Protein AF-A0A7D9EEZ2-F1 (afdb_monomer)

Nearest PDB structures (foldseek):
  6ozi-assembly1_B  TM=4.075E-01  e=1.274E-02  Ciona intestinalis
  4nsp-assembly1_A  TM=4.365E-01  e=2.158E-02  Homo sapiens
  6ozj-assembly1_A  TM=4.356E-01  e=5.578E-02  Mus musculus
  5guh-assembly1_A  TM=5.013E-01  e=2.085E-01  Bombyx mori
  8aew-assembly1_A  TM=5.165E-01  e=2.239E+00  Chloroflexus aurantiacus J-10-fl

Mean predicted aligned error: 8.04 Å

Secondary structure (DSSP, 8-state):
-----SPEEEEEEEEETTEEEEEEEETTS-EEEEESS-EEEEETTEEEEHHHHHHHHHHHHTT--HHHHHHHHHHTT-----HHHHHHHIIIIIHHHHHHHHHHHHHHHHHHTTT-EEEEEEEEEESSSGGG--EEEEEEEETTT--EEEEEEEEGGGGTT-GGGHHHHHHHHHHHHHTTTSEEEEEEE-S-HHHHHHHHHHHHH-HHHHTT-EEEE-HHHHHHHHHHHHHHHHTSTT-TTHHHHHHHHHHHHHHHHHHTTT-HHHHHHHHHTHHHHTTT--EETTEE--S-SPPTTTTTS-PPPTTSHHHHHHHHHHT-HHHHHTGGGSTT-----GGG-GGGG--

pLDDT: mean 89.81, std 11.69, range [27.78, 98.12]

Organism: Paramuricea clavata (NCBI:txid317549)

Structure (mmCIF, N/CA/C/O backbone):
data_AF-A0A7D9EEZ2-F1
#
_entry.id   AF-A0A7D9EEZ2-F1
#
loop_
_atom_site.group_PDB
_atom_site.id
_atom_site.type_symbol
_atom_site.label_atom_id
_atom_site.label_alt_id
_atom_site.label_comp_id
_atom_site.label_asym_id
_atom_site.label_entity_id
_atom_site.label_seq_id
_atom_site.pdbx_PDB_ins_code
_atom_site.Cartn_x
_atom_site.Cartn_y
_atom_site.Cartn_z
_atom_site.occupancy
_atom_site.B_iso_or_equiv
_atom_site.auth_seq_id
_atom_site.auth_comp_id
_atom_site.auth_asym_id
_atom_site.auth_atom_id
_atom_site.pdbx_PDB_model_num
ATOM 1 N N . MET A 1 1 ? 20.727 -15.760 -58.318 1.00 47.94 1 MET A N 1
ATOM 2 C CA . MET A 1 1 ? 21.811 -15.486 -57.350 1.00 47.94 1 MET A CA 1
ATOM 3 C C . MET A 1 1 ? 22.576 -16.792 -57.175 1.00 47.94 1 MET A C 1
ATOM 5 O O . MET A 1 1 ? 22.014 -17.727 -56.624 1.00 47.94 1 MET A O 1
ATOM 9 N N . HIS A 1 2 ? 23.768 -16.924 -57.764 1.00 63.25 2 HIS A N 1
ATOM 10 C CA . HIS A 1 2 ? 24.562 -18.151 -57.638 1.00 63.25 2 HIS A CA 1
ATOM 11 C C . HIS A 1 2 ? 25.152 -18.215 -56.224 1.00 63.25 2 HIS A C 1
ATOM 13 O O . HIS A 1 2 ? 25.959 -17.366 -55.853 1.00 63.25 2 HIS A O 1
ATOM 19 N N . LEU A 1 3 ? 24.710 -19.181 -55.418 1.00 72.81 3 LEU A N 1
ATOM 20 C CA . LEU A 1 3 ? 25.308 -19.460 -54.113 1.00 72.81 3 LEU A CA 1
ATOM 21 C C . LEU A 1 3 ? 26.663 -20.146 -54.336 1.00 72.81 3 LEU A C 1
ATOM 23 O O . LEU A 1 3 ? 26.756 -21.112 -55.090 1.00 72.81 3 LEU A O 1
ATOM 27 N N . CYS A 1 4 ? 27.717 -19.635 -53.700 1.00 80.00 4 CYS A N 1
ATOM 28 C CA . CYS A 1 4 ? 29.047 -20.239 -53.747 1.00 80.00 4 CYS A CA 1
ATOM 29 C C . CYS A 1 4 ? 29.015 -21.636 -53.102 1.00 80.00 4 CYS A C 1
ATOM 31 O O . CYS A 1 4 ? 28.661 -21.759 -51.933 1.00 80.00 4 CYS A O 1
ATOM 33 N N . THR A 1 5 ? 29.440 -22.669 -53.833 1.00 83.75 5 THR A N 1
ATOM 34 C CA . THR A 1 5 ? 29.514 -24.070 -53.362 1.00 83.75 5 THR A CA 1
ATOM 35 C C . THR A 1 5 ? 30.856 -24.433 -52.720 1.00 83.75 5 THR A C 1
ATOM 37 O O . THR A 1 5 ? 31.060 -25.566 -52.295 1.00 83.75 5 THR A O 1
ATOM 40 N N . GLY A 1 6 ? 31.792 -23.482 -52.654 1.00 83.06 6 GLY A N 1
ATOM 41 C CA . GLY A 1 6 ? 33.098 -23.692 -52.032 1.00 83.06 6 GLY A CA 1
ATOM 42 C C . GLY A 1 6 ? 33.001 -23.949 -50.533 1.00 83.06 6 GLY A C 1
ATOM 43 O O . GLY A 1 6 ? 32.258 -23.261 -49.835 1.00 83.06 6 GLY A O 1
ATOM 44 N N . GLN A 1 7 ? 33.798 -24.891 -50.032 1.00 86.19 7 GLN A N 1
ATOM 45 C CA . GLN A 1 7 ? 33.873 -25.196 -48.607 1.00 86.19 7 GLN A CA 1
ATOM 46 C C . GLN A 1 7 ? 34.358 -23.969 -47.821 1.00 86.19 7 GLN A C 1
ATOM 48 O O . GLN A 1 7 ? 35.409 -23.392 -48.121 1.00 86.19 7 GLN A O 1
ATOM 53 N N . SER A 1 8 ? 33.575 -23.567 -46.820 1.00 88.88 8 SER A N 1
ATOM 54 C CA . SER A 1 8 ? 33.896 -22.460 -45.918 1.00 88.88 8 SER A CA 1
ATOM 55 C C . SER A 1 8 ? 34.702 -22.942 -44.718 1.00 88.88 8 SER A C 1
ATOM 57 O O . SER A 1 8 ? 34.437 -24.009 -44.166 1.00 88.88 8 SER A O 1
ATOM 59 N N . ARG A 1 9 ? 35.657 -22.121 -44.280 1.00 91.75 9 ARG A N 1
ATOM 60 C CA . ARG A 1 9 ? 36.399 -22.292 -43.027 1.00 91.75 9 ARG A CA 1
ATOM 61 C C . ARG A 1 9 ? 36.258 -21.055 -42.145 1.00 91.75 9 ARG A C 1
ATOM 63 O O . ARG A 1 9 ? 36.120 -19.938 -42.646 1.00 91.75 9 ARG A O 1
ATOM 70 N N . VAL A 1 10 ? 36.319 -21.261 -40.832 1.00 94.38 10 VAL A N 1
ATOM 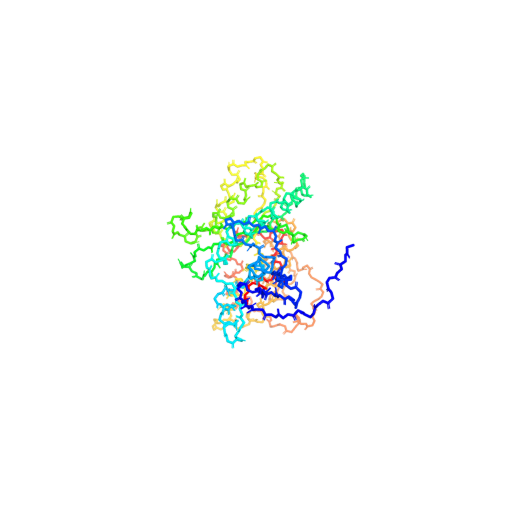71 C CA . VAL A 1 10 ? 36.383 -20.176 -39.846 1.00 94.38 10 VAL A CA 1
ATOM 72 C C . VAL A 1 10 ? 37.810 -19.638 -39.810 1.00 94.38 10 VAL A C 1
ATOM 74 O O . VAL A 1 10 ? 38.747 -20.400 -39.591 1.00 94.38 10 VAL A O 1
ATOM 77 N N . GLU A 1 11 ? 37.978 -18.338 -40.039 1.00 93.38 11 GLU A N 1
ATOM 78 C CA . GLU A 1 11 ? 39.279 -17.665 -39.921 1.00 93.38 11 GLU A CA 1
ATOM 79 C C . GLU A 1 11 ? 39.509 -17.150 -38.503 1.00 93.38 11 GLU A C 1
ATOM 81 O O . GLU A 1 11 ? 40.614 -17.232 -37.977 1.00 93.38 11 GLU A O 1
ATOM 86 N N . ASN A 1 12 ? 38.461 -16.609 -37.884 1.00 94.06 12 ASN A N 1
ATOM 87 C CA . ASN A 1 12 ? 38.504 -16.093 -36.525 1.00 94.06 12 ASN A CA 1
ATOM 88 C C . ASN A 1 12 ? 37.103 -16.138 -35.911 1.00 94.06 12 ASN A C 1
ATOM 90 O O . ASN A 1 12 ? 36.100 -16.054 -36.625 1.00 94.06 12 ASN A O 1
ATOM 94 N N . TRP A 1 13 ? 37.023 -16.211 -34.589 1.00 93.00 13 TRP A N 1
ATOM 95 C CA . TRP A 1 13 ? 35.772 -16.051 -33.867 1.00 93.00 13 TRP A CA 1
ATOM 96 C C . TRP A 1 13 ? 35.994 -15.282 -32.566 1.00 93.00 13 TRP A C 1
ATOM 98 O O . TRP A 1 13 ? 37.068 -15.316 -31.971 1.00 93.00 13 TRP A O 1
ATOM 108 N N . LYS A 1 14 ? 34.962 -14.572 -32.116 1.00 91.69 14 LYS A N 1
ATOM 109 C CA . LYS A 1 14 ? 34.938 -13.931 -30.799 1.00 91.69 14 LYS A CA 1
ATOM 110 C C . LYS A 1 14 ? 33.541 -13.980 -30.206 1.00 91.69 14 LYS A C 1
ATOM 112 O O . LYS A 1 14 ? 32.558 -13.916 -30.940 1.00 91.69 14 LYS A O 1
ATOM 117 N N . ALA A 1 15 ? 33.458 -14.047 -28.884 1.00 88.81 15 ALA A N 1
ATOM 118 C CA . ALA A 1 15 ? 32.204 -13.932 -28.154 1.00 88.81 15 ALA A CA 1
ATOM 119 C C . ALA A 1 15 ? 32.195 -12.622 -27.355 1.00 88.81 15 ALA A C 1
ATOM 121 O O . ALA A 1 15 ? 32.977 -12.466 -26.420 1.00 88.81 15 ALA A O 1
ATOM 122 N N . ASP A 1 16 ? 31.316 -11.688 -27.712 1.00 83.62 16 ASP A N 1
ATOM 123 C CA . ASP A 1 16 ? 31.221 -10.370 -27.078 1.00 83.62 16 ASP A CA 1
ATOM 124 C C . ASP A 1 16 ? 29.764 -10.034 -26.755 1.00 83.62 16 ASP A C 1
ATOM 126 O O . ASP A 1 16 ? 28.876 -10.182 -27.593 1.00 83.62 16 ASP A O 1
ATOM 130 N N . GLY A 1 17 ? 29.502 -9.604 -25.520 1.00 81.62 17 GLY A N 1
ATOM 131 C CA . GLY A 1 17 ? 28.177 -9.165 -25.090 1.00 81.62 17 GLY A CA 1
ATOM 132 C C . GLY A 1 17 ? 27.058 -10.195 -25.281 1.00 81.62 17 GLY A C 1
ATOM 133 O O . GLY A 1 17 ? 25.933 -9.803 -25.609 1.00 81.62 17 GLY A O 1
ATOM 134 N N . GLY A 1 18 ? 27.365 -11.487 -25.107 1.00 84.81 18 GLY A N 1
ATOM 135 C CA . GLY A 1 18 ? 26.423 -12.591 -25.331 1.00 84.81 18 GLY A CA 1
ATOM 136 C C . GLY A 1 18 ? 26.193 -12.936 -26.809 1.00 84.81 18 GLY A C 1
ATOM 137 O O . GLY A 1 18 ? 25.206 -13.591 -27.137 1.00 84.81 18 GLY A O 1
ATOM 138 N N . VAL A 1 19 ? 27.067 -12.479 -27.710 1.00 91.75 19 VAL A N 1
ATOM 139 C CA . VAL A 1 19 ? 26.969 -12.704 -29.159 1.00 91.75 19 VAL A CA 1
ATOM 140 C C . VAL A 1 19 ? 28.239 -13.370 -29.669 1.00 91.75 19 VAL A C 1
ATOM 142 O O . VAL A 1 19 ? 29.339 -12.866 -29.454 1.00 91.75 19 VAL A O 1
ATOM 145 N N . LEU A 1 20 ? 28.086 -14.484 -30.383 1.00 92.88 20 LEU A N 1
ATOM 146 C CA . LEU A 1 20 ? 29.169 -15.137 -31.110 1.00 92.88 20 LEU A CA 1
ATOM 147 C C . LEU A 1 20 ? 29.300 -14.495 -32.492 1.00 92.88 20 LEU A C 1
ATOM 149 O O . LEU A 1 20 ? 28.322 -14.401 -33.231 1.00 92.88 20 LEU A O 1
ATOM 153 N N . ILE A 1 21 ? 30.505 -14.057 -32.836 1.00 93.31 21 ILE A N 1
ATOM 154 C CA . ILE A 1 21 ? 30.847 -13.425 -34.109 1.00 93.31 21 ILE A CA 1
ATOM 155 C C . ILE A 1 21 ? 31.913 -14.287 -34.776 1.00 93.31 21 ILE A C 1
ATOM 157 O O . ILE A 1 21 ? 32.961 -14.536 -34.184 1.00 93.31 21 ILE A O 1
ATOM 161 N N . ILE A 1 22 ? 31.644 -14.731 -36.000 1.00 94.50 22 ILE A N 1
ATOM 162 C CA . ILE A 1 22 ? 32.488 -15.635 -36.781 1.00 94.50 22 ILE A CA 1
ATOM 163 C C . ILE A 1 22 ? 32.888 -14.932 -38.073 1.00 94.50 22 ILE A C 1
ATOM 165 O O . ILE A 1 22 ? 32.031 -14.577 -38.881 1.00 94.50 22 ILE A O 1
ATOM 169 N N . THR A 1 23 ? 34.188 -14.777 -38.294 1.00 95.06 23 THR A N 1
ATOM 170 C CA . THR A 1 23 ? 34.743 -14.386 -39.591 1.00 95.06 23 THR A CA 1
ATOM 171 C C . THR A 1 23 ? 35.080 -15.651 -40.366 1.00 95.06 23 THR A C 1
ATOM 173 O O . THR A 1 23 ? 35.808 -16.512 -39.867 1.00 95.06 23 THR A O 1
ATOM 176 N N . TRP A 1 24 ? 34.554 -15.779 -41.578 1.00 94.19 24 TRP A N 1
ATOM 177 C CA . TRP A 1 24 ? 34.723 -16.968 -42.408 1.00 94.19 24 TRP A CA 1
ATOM 178 C C . TRP A 1 24 ? 35.227 -16.612 -43.805 1.00 94.19 24 TRP A C 1
ATOM 180 O O . TRP A 1 24 ? 35.004 -15.505 -44.301 1.00 94.19 24 TRP A O 1
ATOM 190 N N . ARG A 1 25 ? 35.882 -17.581 -44.447 1.00 94.62 25 ARG A N 1
ATOM 191 C CA . ARG A 1 25 ? 36.332 -17.504 -45.840 1.00 94.62 25 ARG A CA 1
ATOM 192 C C . ARG A 1 25 ? 36.153 -18.854 -46.525 1.00 94.62 25 ARG A C 1
ATOM 194 O O . ARG A 1 25 ? 36.365 -19.885 -45.891 1.00 94.62 25 ARG A O 1
ATOM 201 N N . CYS A 1 26 ? 35.765 -18.872 -47.795 1.00 92.19 26 CYS A N 1
ATOM 202 C CA . CYS A 1 26 ? 35.677 -20.102 -48.582 1.00 92.19 26 CYS A CA 1
ATOM 203 C C . CYS A 1 26 ? 36.906 -20.324 -49.470 1.00 92.19 26 CYS A C 1
ATOM 205 O O . CYS A 1 26 ? 37.696 -19.408 -49.708 1.00 92.19 26 CYS A O 1
ATOM 207 N N . CYS A 1 27 ? 37.048 -21.545 -49.993 1.00 90.31 27 CYS A N 1
ATOM 208 C CA . CYS A 1 27 ? 38.142 -21.918 -50.898 1.00 90.31 27 CYS A CA 1
ATOM 209 C C . CYS A 1 27 ? 38.200 -21.101 -52.203 1.00 90.31 27 CYS A C 1
ATOM 211 O O . CYS A 1 27 ? 39.254 -21.042 -52.826 1.00 90.31 27 CYS A O 1
ATOM 213 N N . HIS A 1 28 ? 37.113 -20.424 -52.585 1.00 90.12 28 HIS A N 1
ATOM 214 C CA . HIS A 1 28 ? 37.059 -19.530 -53.749 1.00 90.12 28 HIS A CA 1
ATOM 215 C C . HIS A 1 28 ? 37.352 -18.056 -53.410 1.00 90.12 28 HIS A C 1
ATOM 217 O O . HIS A 1 28 ? 37.151 -17.182 -54.245 1.00 90.12 28 HIS A O 1
ATOM 223 N N . GLY A 1 29 ? 37.789 -17.749 -52.183 1.00 88.12 29 GLY A N 1
ATOM 224 C CA . GLY A 1 29 ? 38.201 -16.399 -51.783 1.00 88.12 29 GLY A CA 1
ATOM 225 C C . GLY A 1 29 ? 37.080 -15.472 -51.297 1.00 88.12 29 GLY A C 1
ATOM 226 O O . GLY A 1 29 ? 37.382 -14.390 -50.798 1.00 88.12 29 GLY A O 1
ATOM 227 N N . HIS A 1 30 ? 35.807 -15.880 -51.358 1.00 90.94 30 HIS A N 1
ATOM 228 C CA . HIS A 1 30 ? 34.715 -15.134 -50.719 1.00 90.94 30 HIS A CA 1
ATOM 229 C C . HIS A 1 30 ? 34.834 -15.200 -49.193 1.00 90.94 30 HIS A C 1
ATOM 231 O O . HIS A 1 30 ? 35.229 -16.231 -48.647 1.00 90.94 30 HIS A O 1
ATOM 237 N N . GLY A 1 31 ? 34.435 -14.142 -48.493 1.00 90.12 31 GLY A N 1
ATOM 238 C CA . GLY A 1 31 ? 34.417 -14.126 -47.035 1.00 90.12 31 GLY A CA 1
ATOM 239 C C . GLY A 1 31 ? 33.369 -13.183 -46.471 1.00 90.12 31 GLY A C 1
ATOM 240 O O . GLY A 1 31 ? 32.761 -12.391 -47.192 1.00 90.12 31 GLY A O 1
ATOM 241 N N . GLY A 1 32 ? 33.153 -13.285 -45.166 1.00 91.25 32 GLY A N 1
ATOM 242 C CA . GLY A 1 32 ? 32.174 -12.467 -44.472 1.00 91.25 32 GLY A CA 1
ATOM 243 C C . GLY A 1 32 ? 32.219 -12.646 -42.964 1.00 91.25 32 GLY A C 1
ATOM 244 O O . GLY A 1 32 ? 33.011 -13.417 -42.421 1.00 91.25 32 GLY A O 1
ATOM 245 N N . VAL A 1 33 ? 31.333 -11.918 -42.290 1.00 90.94 33 VAL A N 1
ATOM 246 C CA . VAL A 1 33 ? 31.130 -12.011 -40.846 1.00 90.94 33 VAL A CA 1
ATOM 247 C C . VAL A 1 33 ? 29.712 -12.496 -40.595 1.00 90.94 33 VAL A C 1
ATOM 249 O O . VAL A 1 33 ? 28.750 -11.912 -41.089 1.00 90.94 33 VAL A O 1
ATOM 252 N N . TRP A 1 34 ? 29.586 -13.567 -39.825 1.00 92.19 34 TRP A N 1
ATOM 253 C CA . TRP A 1 34 ? 28.322 -14.064 -39.305 1.00 92.19 34 TRP A CA 1
ATOM 254 C C . TRP A 1 34 ? 28.235 -13.757 -37.811 1.00 92.19 34 TRP A C 1
ATOM 256 O O . TRP A 1 34 ? 29.234 -13.841 -37.099 1.00 92.19 34 TRP A O 1
ATOM 266 N N . SER A 1 35 ? 27.048 -13.410 -37.320 1.00 93.12 35 SER A N 1
ATOM 267 C CA . SER A 1 35 ? 26.797 -13.214 -35.893 1.00 93.12 35 SER A CA 1
ATOM 268 C C . SER A 1 35 ? 25.596 -14.030 -35.436 1.00 93.12 35 SER A C 1
ATOM 270 O O . SER A 1 35 ? 24.581 -14.088 -36.126 1.00 93.12 35 SER A O 1
ATOM 272 N N . SER A 1 36 ? 25.668 -14.584 -34.225 1.00 93.38 36 SER A N 1
ATOM 273 C CA . SER A 1 36 ? 24.575 -15.352 -33.611 1.00 93.38 36 SER A CA 1
ATOM 274 C C . SER A 1 36 ? 23.369 -14.499 -33.200 1.00 93.38 36 SER A C 1
ATOM 276 O O . SER A 1 36 ? 22.376 -15.026 -32.710 1.00 93.38 36 SER A O 1
ATOM 278 N N . SER A 1 37 ? 23.450 -13.177 -33.371 1.00 93.69 37 SER A N 1
ATOM 279 C CA . SER A 1 37 ? 22.365 -12.229 -33.130 1.00 93.69 37 SER A CA 1
ATOM 280 C C . SER A 1 37 ? 22.187 -11.315 -34.333 1.00 93.69 37 SER A C 1
ATOM 282 O O . SER A 1 37 ? 23.166 -10.885 -34.948 1.00 93.69 37 SER A O 1
ATOM 284 N N . LYS A 1 38 ? 20.936 -10.922 -34.594 1.00 93.25 38 LYS A N 1
ATOM 285 C CA . LYS A 1 38 ? 20.602 -9.849 -35.535 1.00 93.25 38 LYS A CA 1
ATOM 286 C C . LYS A 1 38 ? 21.200 -8.519 -35.062 1.00 93.25 38 LYS A C 1
ATOM 288 O O . LYS A 1 38 ? 21.219 -8.233 -33.860 1.00 93.25 38 LYS A O 1
ATOM 293 N N . VAL A 1 39 ? 21.673 -7.713 -36.012 1.00 91.88 39 VAL A N 1
ATOM 294 C CA . VAL A 1 39 ? 22.081 -6.320 -35.788 1.00 91.88 39 VAL A CA 1
ATOM 295 C C . VAL A 1 39 ? 20.839 -5.438 -35.890 1.00 91.88 39 VAL A C 1
ATOM 297 O O . VAL A 1 39 ? 20.160 -5.436 -36.914 1.00 91.88 39 VAL A O 1
ATOM 300 N N . LEU A 1 40 ? 20.521 -4.706 -34.823 1.00 89.12 40 LEU A N 1
ATOM 301 C CA . LEU A 1 40 ? 19.389 -3.775 -34.791 1.00 89.12 40 LEU A CA 1
ATOM 302 C C . LEU A 1 40 ? 19.749 -2.422 -35.396 1.00 89.12 40 LEU A C 1
ATOM 304 O O . LEU A 1 40 ? 18.952 -1.825 -36.109 1.00 89.12 40 LEU A O 1
ATOM 308 N N . CYS A 1 41 ? 20.940 -1.922 -35.079 1.00 86.06 41 CYS A N 1
ATOM 309 C CA . CYS A 1 41 ? 21.473 -0.691 -35.645 1.00 86.06 41 CYS A CA 1
ATOM 310 C C . CYS A 1 41 ? 22.996 -0.659 -35.509 1.00 86.06 41 CYS A C 1
ATOM 312 O O . CYS A 1 41 ? 23.573 -1.396 -34.707 1.00 86.06 41 CYS A O 1
ATOM 314 N N . VAL A 1 42 ? 23.632 0.234 -36.262 1.00 85.88 42 VAL A N 1
ATOM 315 C CA . VAL A 1 42 ? 25.057 0.550 -36.129 1.00 85.88 42 VAL A CA 1
ATOM 316 C C . VAL A 1 42 ? 25.173 1.939 -35.510 1.00 85.88 42 VAL A C 1
ATOM 318 O O . VAL A 1 42 ? 24.581 2.896 -36.007 1.00 85.88 42 VAL A O 1
ATOM 321 N N . LYS A 1 43 ? 25.906 2.068 -34.402 1.00 79.81 43 LYS A N 1
ATOM 322 C CA . LYS A 1 43 ? 26.162 3.359 -33.746 1.00 79.81 43 LYS A CA 1
ATOM 323 C C . LYS A 1 43 ? 27.645 3.531 -33.501 1.00 79.81 43 LYS A C 1
ATOM 325 O O . LYS A 1 43 ? 28.238 2.699 -32.826 1.00 79.81 43 LYS A O 1
ATOM 330 N N . LYS A 1 44 ? 28.214 4.643 -33.979 1.00 81.75 44 LYS A N 1
ATOM 331 C CA . LYS A 1 44 ? 29.661 4.914 -33.891 1.00 81.75 44 LYS A CA 1
ATOM 332 C C . LYS A 1 44 ? 30.480 3.702 -34.358 1.00 81.75 44 LYS A C 1
ATOM 334 O O . LYS A 1 44 ? 31.335 3.225 -33.623 1.00 81.75 44 LYS A O 1
ATOM 339 N N . GLU A 1 45 ? 30.103 3.152 -35.514 1.00 80.25 45 GLU A N 1
ATOM 340 C CA . GLU A 1 45 ? 30.741 1.970 -36.125 1.00 80.25 45 GLU A CA 1
ATOM 341 C C . GLU A 1 45 ? 30.646 0.673 -35.297 1.00 80.25 45 GLU A C 1
ATOM 343 O O . GLU A 1 45 ? 31.262 -0.334 -35.630 1.00 80.25 45 GLU A O 1
ATOM 348 N N . GLN A 1 46 ? 29.830 0.653 -34.238 1.00 80.94 46 GLN A N 1
ATOM 349 C CA . GLN A 1 46 ? 29.578 -0.538 -33.433 1.00 80.94 46 GLN A CA 1
ATOM 350 C C . GLN A 1 46 ? 28.182 -1.098 -33.699 1.00 80.94 46 GLN A C 1
ATOM 352 O O . GLN A 1 46 ? 27.175 -0.391 -33.589 1.00 80.94 46 GLN A O 1
ATOM 357 N N . ASN A 1 47 ? 28.125 -2.394 -34.000 1.00 87.00 47 ASN A N 1
ATOM 358 C CA . ASN A 1 47 ? 26.877 -3.137 -34.115 1.00 87.00 47 ASN A CA 1
ATOM 359 C C . ASN A 1 47 ? 26.193 -3.235 -32.749 1.00 87.00 47 ASN A C 1
ATOM 361 O O . ASN A 1 47 ? 26.787 -3.675 -31.765 1.00 87.00 47 ASN A O 1
ATOM 365 N N . VAL A 1 48 ? 24.918 -2.865 -32.701 1.00 87.56 48 VAL A N 1
ATOM 366 C CA . VAL A 1 48 ? 24.048 -3.103 -31.553 1.00 87.56 48 VAL A CA 1
ATOM 367 C C . VAL A 1 48 ? 23.231 -4.351 -31.841 1.00 87.56 48 VAL A C 1
ATOM 369 O O . VAL A 1 48 ? 22.368 -4.352 -32.720 1.00 87.56 48 VAL A O 1
ATOM 372 N N . TYR A 1 49 ? 23.508 -5.413 -31.098 1.00 92.06 49 TYR A N 1
ATOM 373 C CA . TYR A 1 49 ? 22.871 -6.707 -31.288 1.00 92.06 49 TYR A CA 1
ATOM 374 C C . TYR A 1 49 ? 21.587 -6.844 -30.468 1.00 92.06 49 TYR A C 1
ATOM 376 O O . TYR A 1 49 ? 21.511 -6.377 -29.328 1.00 92.06 49 TYR A O 1
ATOM 384 N N . THR A 1 50 ? 20.592 -7.529 -31.034 1.00 92.44 50 THR A N 1
ATOM 385 C CA . THR A 1 50 ? 19.326 -7.846 -30.360 1.00 92.44 50 THR A CA 1
ATOM 386 C C . THR A 1 50 ? 19.548 -8.568 -29.034 1.00 92.44 50 THR A C 1
ATOM 388 O O . THR A 1 50 ? 19.030 -8.116 -28.016 1.00 92.44 50 THR A O 1
ATOM 391 N N . THR A 1 51 ? 20.369 -9.623 -29.012 1.00 92.38 51 THR A N 1
ATOM 392 C CA . THR A 1 51 ? 20.621 -10.422 -27.802 1.00 92.38 51 THR A CA 1
ATOM 393 C C . THR A 1 51 ? 21.181 -9.579 -26.658 1.00 92.38 51 THR A C 1
ATOM 395 O O . THR A 1 51 ? 20.724 -9.695 -25.527 1.00 92.38 51 THR A O 1
ATOM 398 N N . THR A 1 52 ? 22.105 -8.658 -26.941 1.00 92.50 52 THR A N 1
ATOM 399 C CA . THR A 1 52 ? 22.686 -7.766 -25.925 1.00 92.50 52 THR A CA 1
ATOM 400 C C . THR A 1 52 ? 21.624 -6.856 -25.293 1.00 92.50 52 THR A C 1
ATOM 402 O O . THR A 1 52 ? 21.641 -6.646 -24.079 1.00 92.50 52 THR A O 1
ATOM 405 N N . ILE A 1 53 ? 20.680 -6.333 -26.090 1.00 92.44 53 ILE A N 1
ATOM 406 C CA . ILE A 1 53 ? 19.551 -5.550 -25.560 1.00 92.44 53 ILE A CA 1
ATOM 407 C C . ILE A 1 53 ? 18.610 -6.444 -24.755 1.00 92.44 53 ILE A C 1
ATOM 409 O O . ILE A 1 53 ? 18.218 -6.057 -23.657 1.00 92.44 53 ILE A O 1
ATOM 413 N N . MET A 1 54 ? 18.279 -7.630 -25.268 1.00 93.25 54 MET A N 1
ATOM 414 C CA . MET A 1 54 ? 17.378 -8.569 -24.599 1.00 93.25 54 MET A CA 1
ATOM 415 C C . MET A 1 54 ? 17.920 -9.023 -23.247 1.00 93.25 54 MET A C 1
ATOM 417 O O . MET A 1 54 ? 17.164 -9.019 -22.288 1.00 93.25 54 MET A O 1
ATOM 421 N N . ILE A 1 55 ? 19.215 -9.336 -23.132 1.00 93.44 55 ILE A N 1
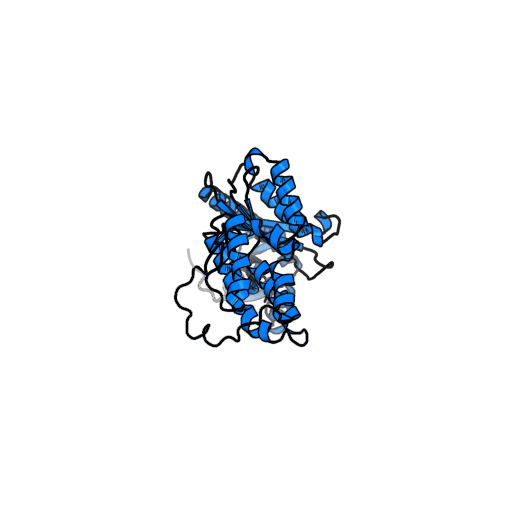ATOM 422 C CA . ILE A 1 55 ? 19.840 -9.691 -21.849 1.00 93.44 55 ILE A CA 1
ATOM 423 C C . ILE A 1 55 ? 19.682 -8.540 -20.850 1.00 93.44 55 ILE A C 1
ATOM 425 O O . ILE A 1 55 ? 19.222 -8.747 -19.730 1.00 93.44 55 ILE A O 1
ATOM 429 N N . ALA A 1 56 ? 20.026 -7.313 -21.253 1.00 93.81 56 ALA A N 1
ATOM 430 C CA . ALA A 1 56 ? 19.920 -6.156 -20.369 1.00 93.81 56 ALA A CA 1
ATOM 431 C C . ALA A 1 56 ? 18.466 -5.861 -19.962 1.00 93.81 56 ALA A C 1
ATOM 433 O O . ALA A 1 56 ? 18.211 -5.534 -18.805 1.00 93.81 56 ALA A O 1
ATOM 434 N N . ALA A 1 57 ? 17.522 -5.981 -20.898 1.00 94.25 57 ALA A N 1
ATOM 435 C CA . ALA A 1 57 ? 16.101 -5.804 -20.628 1.00 94.25 57 ALA A CA 1
ATOM 436 C C . ALA A 1 57 ? 15.567 -6.900 -19.700 1.00 94.25 57 ALA A C 1
ATOM 438 O O . ALA A 1 57 ? 14.912 -6.576 -18.717 1.00 94.25 57 ALA A O 1
ATOM 439 N N . ALA A 1 58 ? 15.901 -8.166 -19.962 1.00 94.31 58 ALA A N 1
ATOM 440 C CA . ALA A 1 58 ? 15.459 -9.314 -19.179 1.00 94.31 58 ALA A CA 1
ATOM 441 C C . ALA A 1 58 ? 15.869 -9.185 -17.712 1.00 94.31 58 ALA A C 1
ATOM 443 O O . ALA A 1 58 ? 15.014 -9.327 -16.852 1.00 94.31 58 ALA A O 1
ATOM 444 N N . ILE A 1 59 ? 17.124 -8.812 -17.431 1.00 94.31 59 ILE A N 1
ATOM 445 C CA . ILE A 1 59 ? 17.597 -8.581 -16.054 1.00 94.31 59 ILE A CA 1
ATOM 446 C C . ILE A 1 59 ? 16.722 -7.546 -15.335 1.00 94.31 59 ILE A C 1
ATOM 448 O O . ILE A 1 59 ? 16.421 -7.714 -14.163 1.00 94.31 59 ILE A O 1
ATOM 452 N N . ILE A 1 60 ? 16.306 -6.474 -16.015 1.00 91.38 60 ILE A N 1
ATOM 453 C CA . ILE A 1 60 ? 15.488 -5.419 -15.399 1.00 91.38 60 ILE A CA 1
ATOM 454 C C . ILE A 1 60 ? 14.036 -5.875 -15.230 1.00 91.38 60 ILE A C 1
ATOM 456 O O . ILE A 1 60 ? 13.463 -5.666 -14.166 1.00 91.38 60 ILE A O 1
ATOM 460 N N . ILE A 1 61 ? 13.453 -6.493 -16.264 1.00 89.44 61 ILE A N 1
ATOM 461 C CA . ILE A 1 61 ? 12.065 -6.982 -16.262 1.00 89.44 61 ILE A CA 1
ATOM 462 C C . ILE A 1 61 ? 11.857 -7.999 -15.136 1.00 89.44 61 ILE A C 1
ATOM 464 O O . ILE A 1 61 ? 10.833 -7.960 -14.465 1.00 89.44 61 ILE A O 1
ATOM 468 N N . THR A 1 62 ? 12.829 -8.884 -14.907 1.00 91.25 62 THR A N 1
ATOM 469 C CA . THR A 1 62 ? 12.735 -9.926 -13.877 1.00 91.25 62 THR A CA 1
ATOM 470 C C . THR A 1 62 ? 13.118 -9.446 -12.476 1.00 91.25 62 THR A C 1
ATOM 472 O O . THR A 1 62 ? 13.160 -10.258 -11.560 1.00 91.25 62 THR A O 1
ATOM 475 N N . GLY A 1 63 ? 13.446 -8.161 -12.284 1.00 88.88 63 GLY A N 1
ATOM 476 C CA . GLY A 1 63 ? 13.948 -7.656 -10.997 1.00 88.88 63 GLY A CA 1
ATOM 477 C C . GLY A 1 63 ? 15.352 -8.166 -10.630 1.00 88.88 63 GLY A C 1
ATOM 478 O O . GLY A 1 63 ? 15.791 -8.052 -9.487 1.00 88.88 63 GLY A O 1
ATOM 479 N N . GLY A 1 64 ? 16.079 -8.717 -11.600 1.00 90.00 64 GLY A N 1
ATOM 480 C CA . GLY A 1 64 ? 17.390 -9.318 -11.430 1.00 90.00 64 GLY A CA 1
ATOM 481 C C . GLY A 1 64 ? 18.506 -8.335 -11.067 1.00 90.00 64 GLY A C 1
ATOM 482 O O . GLY A 1 64 ? 18.573 -7.194 -11.529 1.00 90.00 64 GLY A O 1
ATOM 483 N N . ASN A 1 65 ? 19.478 -8.817 -10.289 1.00 91.75 65 ASN A N 1
ATOM 484 C CA . ASN A 1 65 ? 20.705 -8.076 -10.009 1.00 91.75 65 ASN A CA 1
ATOM 485 C C . ASN A 1 65 ? 21.783 -8.404 -11.052 1.00 91.75 65 ASN A C 1
ATOM 487 O O . ASN A 1 65 ? 22.216 -9.552 -11.162 1.00 91.75 65 ASN A O 1
ATOM 491 N N . TYR A 1 66 ? 22.263 -7.384 -11.768 1.00 95.12 66 TYR A N 1
ATOM 492 C CA . TYR A 1 66 ? 23.299 -7.540 -12.795 1.00 95.12 66 TYR A CA 1
ATOM 493 C C . TYR A 1 66 ? 24.541 -8.295 -12.289 1.00 95.12 66 TYR A C 1
ATOM 495 O O . TYR A 1 66 ? 25.033 -9.172 -12.991 1.00 95.12 66 TYR A O 1
ATOM 503 N N . GLU A 1 67 ? 25.034 -7.996 -11.083 1.00 95.94 67 GLU A N 1
ATOM 504 C CA . GLU A 1 67 ? 26.253 -8.623 -10.552 1.00 95.94 67 G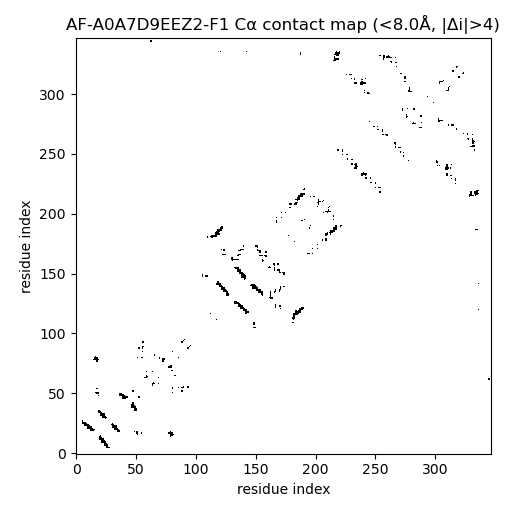LU A CA 1
ATOM 505 C C . GLU A 1 67 ? 26.034 -10.116 -10.274 1.00 95.94 67 GLU A C 1
ATOM 507 O O . GLU A 1 67 ? 26.919 -10.925 -10.551 1.00 95.94 67 GLU A O 1
ATOM 512 N N . LYS A 1 68 ? 24.835 -10.505 -9.808 1.00 95.69 68 LYS A N 1
ATOM 513 C CA . LYS A 1 68 ? 24.470 -11.922 -9.633 1.00 95.69 68 LYS A CA 1
ATOM 514 C C . LYS A 1 68 ? 24.486 -12.664 -10.975 1.00 95.69 68 LYS A C 1
ATOM 516 O O . LYS A 1 68 ? 25.087 -13.731 -11.067 1.00 95.69 68 LYS A O 1
ATOM 521 N N . PHE A 1 69 ? 23.889 -12.088 -12.022 1.00 95.38 69 PHE A N 1
ATOM 522 C CA . PHE A 1 69 ? 23.891 -12.686 -13.365 1.00 95.38 69 PHE A CA 1
ATOM 523 C C . PHE A 1 69 ? 25.292 -12.732 -13.986 1.00 95.38 69 PHE A C 1
ATOM 525 O O . PHE A 1 69 ? 25.677 -13.746 -14.563 1.00 95.38 69 PHE A O 1
ATOM 532 N N . ALA A 1 70 ? 26.084 -11.671 -13.826 1.00 95.25 70 ALA A N 1
ATOM 533 C CA . ALA A 1 70 ? 27.460 -11.633 -14.309 1.00 95.25 70 ALA A CA 1
ATOM 534 C C . ALA A 1 70 ? 28.326 -12.706 -13.630 1.00 95.25 70 ALA A C 1
ATOM 536 O O . ALA A 1 70 ? 29.103 -13.387 -14.300 1.00 95.25 70 ALA A O 1
ATOM 537 N N . LEU A 1 71 ? 28.167 -12.894 -12.316 1.00 96.44 71 LEU A N 1
ATOM 538 C CA . LEU A 1 71 ? 28.858 -13.937 -11.563 1.00 96.44 71 LEU A CA 1
ATOM 539 C C . LEU A 1 71 ? 28.407 -15.343 -11.984 1.00 96.44 71 LEU A C 1
ATOM 541 O O . LEU A 1 71 ? 29.251 -16.212 -12.192 1.00 96.44 71 LEU A O 1
ATOM 545 N N . PHE A 1 72 ? 27.101 -15.551 -12.168 1.00 95.75 72 PHE A N 1
ATOM 546 C CA . PHE A 1 72 ? 26.541 -16.802 -12.682 1.00 95.75 72 PHE A CA 1
ATOM 547 C C . PHE A 1 72 ? 27.144 -17.176 -14.044 1.00 95.75 72 PHE A C 1
ATOM 549 O O . PHE A 1 72 ? 27.691 -18.266 -14.205 1.00 95.75 72 PHE A O 1
ATOM 556 N N . CYS A 1 73 ? 27.136 -16.248 -15.007 1.00 94.06 73 CYS A N 1
ATOM 557 C CA . CYS A 1 73 ? 27.741 -16.473 -16.319 1.00 94.06 73 CYS A CA 1
ATOM 558 C C . CYS A 1 73 ? 29.248 -16.736 -16.224 1.00 94.06 73 CYS A C 1
ATOM 560 O O . CYS A 1 73 ? 29.757 -17.599 -16.936 1.00 94.06 73 CYS A O 1
ATOM 562 N N . LYS A 1 74 ? 29.955 -16.048 -15.316 1.00 94.19 74 LYS A N 1
ATOM 563 C CA . LYS A 1 74 ? 31.386 -16.270 -15.078 1.00 94.19 74 LYS A CA 1
ATOM 564 C C . LYS A 1 74 ? 31.677 -17.697 -14.603 1.00 94.19 74 LYS A C 1
ATOM 566 O O . LYS A 1 74 ? 32.618 -18.297 -15.110 1.00 94.19 74 LYS A O 1
ATOM 571 N N . PHE A 1 75 ? 30.888 -18.247 -13.677 1.00 96.94 75 PHE A N 1
ATOM 572 C CA . PHE A 1 75 ? 31.074 -19.628 -13.209 1.00 96.94 75 PHE A CA 1
ATOM 573 C C . PHE A 1 75 ? 30.826 -20.670 -14.301 1.00 96.94 75 PHE A C 1
ATOM 575 O O . PHE A 1 75 ? 31.484 -21.705 -14.312 1.00 96.94 75 PHE A O 1
ATOM 582 N N . LEU A 1 76 ? 29.928 -20.378 -15.242 1.00 95.12 76 LEU A N 1
ATOM 583 C CA . LEU A 1 76 ? 29.644 -21.243 -16.388 1.00 95.12 76 LEU A CA 1
ATOM 584 C C . LEU A 1 76 ? 30.572 -21.008 -17.594 1.00 95.12 76 LEU A C 1
ATOM 586 O O . LEU A 1 76 ? 30.433 -21.688 -18.606 1.00 95.12 76 LEU A O 1
ATOM 590 N N . GLY A 1 77 ? 31.486 -20.033 -17.528 1.00 90.94 77 GLY A N 1
ATOM 591 C CA . GLY A 1 77 ? 32.343 -19.664 -18.660 1.00 90.94 77 GLY A CA 1
ATOM 592 C C . GLY A 1 77 ? 31.590 -19.032 -19.841 1.00 90.94 77 GLY A C 1
ATOM 593 O O . GLY A 1 77 ? 32.069 -19.075 -20.973 1.00 90.94 77 GLY A O 1
ATOM 594 N N . LEU A 1 78 ? 30.411 -18.451 -19.604 1.00 90.19 78 LEU A N 1
ATOM 595 C CA . LEU A 1 78 ? 29.578 -17.835 -20.639 1.00 90.19 78 LEU A CA 1
ATOM 596 C C . LEU A 1 78 ? 30.018 -16.394 -20.932 1.00 90.19 78 LEU A C 1
ATOM 598 O O . LEU A 1 78 ? 30.265 -15.605 -20.017 1.00 90.19 78 LEU A O 1
ATOM 602 N N . SER A 1 79 ? 30.039 -16.016 -22.216 1.00 90.06 79 SER A N 1
ATOM 603 C CA . SER A 1 79 ? 30.204 -14.612 -22.616 1.00 90.06 79 SER A CA 1
ATO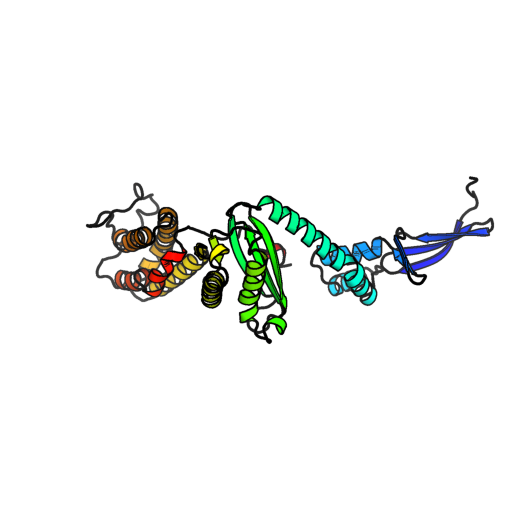M 604 C C . SER A 1 79 ? 28.985 -13.800 -22.182 1.00 90.06 79 SER A C 1
ATOM 606 O O . SER A 1 79 ? 27.845 -14.165 -22.473 1.00 90.06 79 SER A O 1
ATOM 608 N N . PHE A 1 80 ? 29.227 -12.684 -21.498 1.00 92.81 80 PHE A N 1
ATOM 609 C CA . PHE A 1 80 ? 28.181 -11.849 -20.922 1.00 92.81 80 PHE A CA 1
ATOM 610 C C . PHE A 1 80 ? 28.414 -10.368 -21.215 1.00 92.81 80 PHE A C 1
ATOM 612 O O . PHE A 1 80 ? 29.527 -9.934 -21.518 1.00 92.81 80 PHE A O 1
ATOM 619 N N . ILE A 1 81 ? 27.345 -9.576 -21.140 1.00 93.69 81 ILE A N 1
ATOM 620 C CA . ILE A 1 81 ? 27.426 -8.129 -21.338 1.00 93.69 81 ILE A CA 1
ATOM 621 C C . ILE A 1 81 ? 28.225 -7.478 -20.208 1.00 93.69 81 ILE A C 1
ATOM 623 O O . ILE A 1 81 ? 28.050 -7.813 -19.042 1.00 93.69 81 ILE A O 1
ATOM 627 N N . SER A 1 82 ? 29.092 -6.521 -20.542 1.00 92.25 82 SER A N 1
ATOM 628 C CA . SER A 1 82 ? 29.842 -5.771 -19.532 1.00 92.25 82 SER A CA 1
ATOM 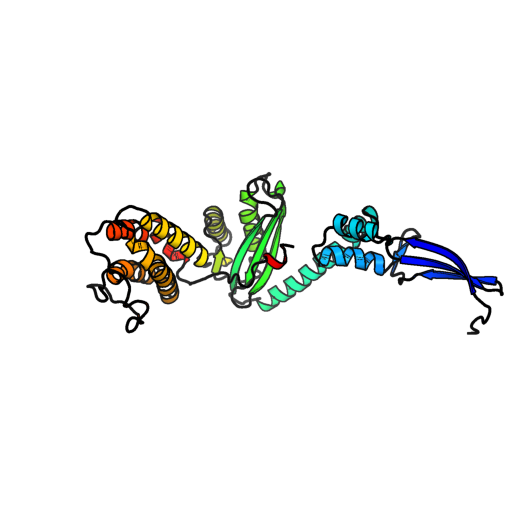629 C C . SER A 1 82 ? 28.947 -4.793 -18.766 1.00 92.25 82 SER A C 1
ATOM 631 O O . SER A 1 82 ? 27.947 -4.300 -19.295 1.00 92.25 82 SER A O 1
ATOM 633 N N . ARG A 1 83 ? 29.355 -4.417 -17.546 1.00 94.56 83 ARG A N 1
ATOM 634 C CA . ARG A 1 83 ? 28.590 -3.506 -16.675 1.00 94.56 83 ARG A CA 1
ATOM 635 C C . ARG A 1 83 ? 28.341 -2.158 -17.343 1.00 94.56 83 ARG A C 1
ATOM 637 O O . ARG A 1 83 ? 27.240 -1.621 -17.287 1.00 94.56 83 ARG A O 1
ATOM 644 N N . SER A 1 84 ? 29.350 -1.625 -18.029 1.00 93.12 84 SER A N 1
ATOM 645 C CA . SER A 1 84 ? 29.236 -0.374 -18.783 1.00 93.12 84 SER A CA 1
ATOM 646 C C . SER A 1 84 ? 28.240 -0.488 -19.941 1.00 93.12 84 SER A C 1
ATOM 648 O O . SER A 1 84 ? 27.467 0.441 -20.181 1.00 93.12 84 SER A O 1
ATOM 650 N N . THR A 1 85 ? 28.211 -1.631 -20.631 1.00 91.25 85 THR A N 1
ATOM 651 C CA . THR A 1 85 ? 27.250 -1.909 -21.705 1.00 91.25 85 THR A CA 1
ATOM 652 C C . THR A 1 85 ? 25.836 -2.065 -21.160 1.00 91.25 85 THR A C 1
ATOM 654 O O . THR A 1 85 ? 24.931 -1.414 -21.681 1.00 91.25 85 THR A O 1
ATOM 657 N N . PHE A 1 86 ? 25.655 -2.827 -20.078 1.00 94.38 86 PHE A N 1
ATOM 658 C CA . PHE A 1 86 ? 24.380 -2.967 -19.375 1.00 94.38 86 PHE A CA 1
ATOM 659 C C . PHE A 1 86 ? 23.814 -1.604 -18.960 1.00 94.38 86 PHE A C 1
ATOM 661 O O . PHE A 1 86 ? 22.725 -1.237 -19.394 1.00 94.38 86 PHE A O 1
ATOM 668 N N . MET A 1 87 ? 24.589 -0.795 -18.228 1.00 94.31 87 MET A N 1
ATOM 669 C CA . MET A 1 87 ? 24.158 0.532 -17.762 1.00 94.31 87 MET A CA 1
ATOM 670 C C . MET A 1 87 ? 23.822 1.474 -18.925 1.00 94.31 87 MET A C 1
ATOM 672 O O . MET A 1 87 ? 22.851 2.233 -18.879 1.00 94.31 87 MET A O 1
ATOM 676 N N . ARG A 1 88 ? 24.605 1.421 -20.011 1.00 92.31 88 ARG A N 1
ATOM 677 C CA . ARG A 1 88 ? 24.353 2.220 -21.216 1.00 92.31 88 ARG A CA 1
ATOM 678 C C . ARG A 1 88 ? 23.055 1.806 -21.906 1.00 92.31 88 ARG A C 1
ATOM 680 O O . ARG A 1 88 ? 22.310 2.688 -22.331 1.00 92.31 88 ARG A O 1
ATOM 687 N N . ILE A 1 89 ? 22.794 0.505 -22.032 1.00 91.88 89 ILE A N 1
ATOM 688 C CA . ILE A 1 89 ? 21.567 -0.022 -22.642 1.00 91.88 89 ILE A CA 1
ATOM 689 C C . ILE A 1 89 ? 20.356 0.305 -21.773 1.00 91.88 89 ILE A C 1
ATOM 691 O O . ILE A 1 89 ? 19.366 0.828 -22.286 1.00 91.88 89 ILE A O 1
ATOM 695 N N . GLN A 1 90 ? 20.470 0.090 -20.462 1.00 93.75 90 GLN A N 1
ATOM 696 C CA . GLN A 1 90 ? 19.443 0.433 -19.488 1.00 93.75 90 GLN A CA 1
ATOM 697 C C . GLN A 1 90 ? 19.027 1.901 -19.622 1.00 93.75 90 GLN A C 1
ATOM 699 O O . GLN A 1 90 ? 17.852 2.203 -19.821 1.00 93.75 90 GLN A O 1
ATOM 704 N N . LYS A 1 91 ? 20.001 2.817 -19.571 1.00 93.12 91 LYS A N 1
ATOM 705 C CA . LYS A 1 91 ? 19.749 4.262 -19.618 1.00 93.12 91 LYS A CA 1
ATOM 706 C C . LYS A 1 91 ? 19.180 4.731 -20.958 1.00 93.12 91 LYS A C 1
ATOM 708 O O . LYS A 1 91 ? 18.354 5.638 -20.972 1.00 93.12 91 LYS A O 1
ATOM 713 N N . LYS A 1 92 ? 19.659 4.183 -22.080 1.00 90.56 92 LYS A N 1
ATOM 714 C CA . LYS A 1 92 ? 19.330 4.699 -23.421 1.00 90.56 92 LYS A CA 1
ATOM 715 C C . LYS A 1 92 ? 18.118 4.047 -24.074 1.00 90.56 92 LYS A C 1
ATOM 717 O O . LYS A 1 92 ? 17.510 4.693 -24.918 1.00 90.56 92 LYS A O 1
ATOM 722 N N . TYR A 1 93 ? 17.816 2.796 -23.742 1.00 89.81 93 TYR A N 1
ATOM 723 C CA . TYR A 1 93 ? 16.800 2.015 -24.450 1.00 89.81 93 TYR A CA 1
ATOM 724 C C . TYR A 1 93 ? 15.740 1.484 -23.496 1.00 89.81 93 TYR A C 1
ATOM 726 O O . TYR A 1 93 ? 14.568 1.788 -23.666 1.00 89.81 93 TYR A O 1
ATOM 734 N N . VAL A 1 94 ? 16.154 0.756 -22.458 1.00 91.94 94 VAL A N 1
ATOM 735 C CA . VAL A 1 94 ? 15.215 0.003 -21.617 1.00 91.94 94 VAL A CA 1
ATOM 736 C C . VAL A 1 94 ? 14.362 0.930 -20.746 1.00 91.94 94 VAL A C 1
ATOM 738 O O . VAL A 1 94 ? 13.141 0.883 -20.824 1.00 91.94 94 VAL A O 1
ATOM 741 N N . ILE A 1 95 ? 14.972 1.822 -19.954 1.00 91.94 95 ILE A N 1
ATOM 742 C CA . ILE A 1 95 ? 14.224 2.738 -19.072 1.00 91.94 95 ILE A CA 1
ATOM 743 C C . ILE A 1 95 ? 13.285 3.670 -19.857 1.00 91.94 95 ILE A C 1
ATOM 745 O O . ILE A 1 95 ? 12.135 3.811 -19.441 1.00 91.94 95 ILE A O 1
ATOM 749 N N . PRO A 1 96 ? 13.717 4.333 -20.952 1.00 93.88 96 PRO A N 1
ATOM 750 C CA . PRO A 1 96 ? 12.815 5.174 -21.737 1.00 93.88 96 PRO A CA 1
ATOM 751 C C . PRO A 1 96 ? 11.607 4.409 -22.280 1.00 93.88 96 PRO A C 1
ATOM 753 O O . PRO A 1 96 ? 10.492 4.919 -22.207 1.00 93.88 96 PRO A O 1
ATOM 756 N N . GLU A 1 97 ? 11.823 3.185 -22.766 1.00 93.50 97 GLU A N 1
ATOM 757 C CA . GLU A 1 97 ? 10.755 2.329 -23.279 1.00 93.50 97 GLU A CA 1
ATOM 758 C C . GLU A 1 97 ? 9.755 1.961 -22.181 1.00 93.50 97 GLU A C 1
ATOM 760 O O . GLU A 1 97 ? 8.558 2.160 -22.352 1.00 93.50 97 GLU A O 1
ATOM 765 N N . PHE A 1 98 ? 10.237 1.537 -21.010 1.00 91.25 98 PHE A N 1
ATOM 766 C CA . PHE A 1 98 ? 9.375 1.263 -19.861 1.00 91.25 98 PHE A CA 1
ATOM 767 C C . PHE A 1 98 ? 8.560 2.473 -19.422 1.00 91.25 98 PHE A C 1
ATOM 769 O O . PHE A 1 98 ? 7.376 2.346 -19.127 1.00 91.25 98 PHE A O 1
ATOM 776 N N . LYS A 1 99 ? 9.177 3.659 -19.381 1.00 92.19 99 LYS A N 1
ATOM 777 C CA . LYS A 1 99 ? 8.469 4.895 -19.032 1.00 92.19 99 LYS A CA 1
ATOM 778 C C . LYS A 1 99 ? 7.377 5.222 -20.044 1.00 92.19 99 LYS A C 1
ATOM 780 O O . LYS A 1 99 ? 6.314 5.681 -19.637 1.00 92.19 99 LYS A O 1
ATOM 785 N N . ARG A 1 100 ? 7.633 4.996 -21.336 1.00 96.00 100 ARG A N 1
ATOM 786 C CA . ARG A 1 100 ? 6.627 5.162 -22.390 1.00 96.00 100 ARG A CA 1
ATOM 787 C C . ARG A 1 100 ? 5.490 4.161 -22.210 1.00 96.00 100 ARG A C 1
ATOM 789 O O . ARG A 1 100 ? 4.352 4.584 -22.083 1.00 96.00 100 ARG A O 1
ATOM 796 N N . PHE A 1 101 ? 5.812 2.875 -22.095 1.00 94.88 101 PHE A N 1
ATOM 797 C CA . PHE A 1 101 ? 4.826 1.816 -21.894 1.00 94.88 101 PHE A CA 1
ATOM 798 C C . PHE A 1 101 ? 3.949 2.069 -20.659 1.00 94.88 101 PHE A C 1
ATOM 800 O O . PHE A 1 101 ? 2.727 2.020 -20.749 1.00 94.88 101 PHE A O 1
ATOM 807 N N . TRP A 1 102 ? 4.557 2.427 -19.522 1.00 94.50 102 TRP A N 1
ATOM 808 C CA . TRP A 1 102 ? 3.820 2.791 -18.310 1.00 94.50 102 TRP A CA 1
ATOM 809 C C . TRP A 1 102 ? 2.921 4.011 -18.524 1.00 94.50 102 TRP A C 1
ATOM 811 O O . TRP A 1 102 ? 1.773 4.007 -18.091 1.00 94.50 102 TRP A O 1
ATOM 821 N N . LYS A 1 103 ? 3.415 5.051 -19.208 1.00 95.69 103 LYS A N 1
ATOM 822 C CA . LYS A 1 103 ? 2.622 6.246 -19.520 1.00 95.69 103 LYS A CA 1
ATOM 823 C C . LYS A 1 103 ? 1.390 5.895 -20.360 1.00 95.69 103 LYS A C 1
ATOM 825 O O . LYS A 1 103 ? 0.305 6.376 -20.044 1.00 95.69 103 LYS A O 1
ATOM 830 N N . ASP A 1 104 ? 1.556 5.068 -21.387 1.00 96.88 104 ASP A N 1
ATOM 831 C CA . ASP A 1 104 ? 0.478 4.678 -22.301 1.00 96.88 104 ASP A CA 1
ATOM 832 C C . ASP A 1 104 ? -0.549 3.777 -21.597 1.00 96.88 104 ASP A C 1
ATOM 834 O O . ASP A 1 104 ? -1.762 3.978 -21.720 1.00 96.88 104 ASP A O 1
ATOM 838 N N . MET A 1 105 ? -0.071 2.828 -20.786 1.00 95.88 105 MET A N 1
ATOM 839 C CA . MET A 1 105 ? -0.926 1.970 -19.967 1.00 95.88 105 MET A CA 1
ATOM 840 C C . MET A 1 105 ? -1.718 2.793 -18.951 1.00 95.88 105 MET A C 1
ATOM 842 O O . MET A 1 105 ? -2.935 2.658 -18.867 1.00 95.88 105 MET A O 1
ATOM 846 N N . LYS A 1 106 ? -1.053 3.713 -18.245 1.00 95.62 106 LYS A N 1
ATOM 847 C CA . LYS A 1 106 ? -1.708 4.616 -17.301 1.00 95.62 106 LYS A CA 1
ATOM 848 C C . LYS A 1 106 ? -2.781 5.467 -17.975 1.00 95.62 106 LYS A C 1
ATOM 850 O O . LYS A 1 106 ? -3.890 5.549 -17.465 1.00 95.62 106 LYS A O 1
ATOM 855 N N . ALA A 1 107 ? -2.473 6.071 -19.122 1.00 96.12 107 ALA A N 1
ATOM 856 C CA . ALA A 1 107 ? -3.446 6.869 -19.865 1.00 96.12 107 ALA A CA 1
ATOM 857 C C . ALA A 1 107 ? -4.678 6.041 -20.265 1.00 96.12 107 ALA A C 1
ATOM 859 O O . ALA A 1 107 ? -5.797 6.546 -20.236 1.00 96.12 107 ALA A O 1
ATOM 860 N N . SER A 1 108 ? -4.479 4.763 -20.598 1.00 96.38 108 SER A N 1
ATOM 861 C CA . SER A 1 108 ? -5.569 3.835 -20.909 1.00 96.38 108 SER A CA 1
ATOM 862 C C . SER A 1 108 ? -6.419 3.523 -19.675 1.00 96.38 108 SER A C 1
ATOM 864 O O . SER A 1 108 ? -7.641 3.584 -19.756 1.00 96.38 108 SER A O 1
ATOM 866 N N . ILE A 1 109 ? -5.786 3.265 -18.525 1.00 95.56 109 ILE A N 1
ATOM 867 C CA . ILE A 1 109 ? -6.469 3.028 -17.242 1.00 95.56 109 ILE A CA 1
ATOM 868 C C . ILE A 1 109 ? -7.273 4.260 -16.817 1.00 95.56 109 ILE A C 1
ATOM 870 O O . ILE A 1 109 ? -8.439 4.143 -16.461 1.00 95.56 109 ILE A O 1
ATOM 874 N N . TRP A 1 110 ? -6.689 5.454 -16.909 1.00 96.31 110 TRP A N 1
ATOM 875 C CA . TRP A 1 110 ? -7.379 6.698 -16.557 1.00 96.31 110 TRP A CA 1
ATOM 876 C C . TRP A 1 110 ? -8.580 6.957 -17.463 1.00 96.31 110 TRP A C 1
ATOM 878 O O . TRP A 1 110 ? -9.616 7.406 -16.990 1.00 96.31 110 TRP A O 1
ATOM 888 N N . LYS A 1 111 ? -8.482 6.598 -18.748 1.00 95.62 111 LYS A N 1
ATOM 889 C CA . LYS A 1 111 ? -9.613 6.663 -19.680 1.00 95.62 111 LYS A CA 1
ATOM 890 C C . LYS A 1 111 ? -10.778 5.763 -19.279 1.00 95.62 111 LYS A C 1
ATOM 892 O O . LYS A 1 111 ? -11.916 6.142 -19.520 1.00 95.62 111 LYS A O 1
ATOM 897 N N . ILE A 1 112 ? -10.502 4.588 -18.710 1.00 94.25 112 ILE A N 1
ATOM 898 C CA . ILE A 1 112 ? -11.539 3.649 -18.254 1.00 94.25 112 ILE A CA 1
ATOM 899 C C . ILE A 1 112 ? -12.336 4.251 -17.094 1.00 94.25 112 ILE A C 1
ATOM 901 O O . ILE A 1 112 ? -13.546 4.076 -17.038 1.00 94.25 112 ILE A O 1
ATOM 905 N N . PHE A 1 113 ? -11.668 4.985 -16.203 1.00 95.06 113 PHE A N 1
ATOM 906 C CA . PHE A 1 113 ? -12.287 5.605 -15.029 1.00 95.06 113 PHE A CA 1
ATOM 907 C C . PHE A 1 113 ? -12.668 7.075 -15.235 1.00 95.06 113 PHE A C 1
ATOM 909 O O . PHE A 1 113 ? -13.028 7.763 -14.281 1.00 95.06 113 PHE A O 1
ATOM 916 N N . PHE A 1 114 ? -12.576 7.590 -16.462 1.00 93.06 114 PHE A N 1
ATOM 917 C CA . PHE A 1 114 ? -12.886 8.987 -16.732 1.00 93.06 114 PHE A CA 1
ATOM 918 C C . PHE A 1 114 ? -14.374 9.261 -16.486 1.00 93.06 114 PHE A C 1
ATOM 920 O O . PHE A 1 114 ? -15.235 8.644 -17.107 1.00 93.06 114 PHE A O 1
ATOM 927 N N . GLY A 1 115 ? -14.669 10.209 -15.594 1.00 90.38 115 GLY A N 1
ATOM 928 C CA . GLY A 1 115 ? -16.038 10.553 -15.192 1.00 90.38 115 GLY A CA 1
ATOM 929 C C . GLY A 1 115 ? -16.670 9.595 -14.176 1.00 90.38 115 GLY A C 1
ATOM 930 O O . GLY A 1 115 ? -17.722 9.917 -13.629 1.00 90.38 115 GLY A O 1
ATOM 931 N N . GLU A 1 116 ? -16.021 8.469 -13.876 1.00 94.00 116 GLU A N 1
ATOM 932 C CA . GLU A 1 116 ? -16.463 7.529 -12.850 1.00 94.00 116 GLU A CA 1
ATOM 933 C C . GLU A 1 116 ? -15.971 7.963 -11.470 1.00 94.00 116 GLU A C 1
ATOM 935 O O . GLU A 1 116 ? -14.849 8.447 -11.302 1.00 94.00 116 GLU A O 1
ATOM 940 N N . SER A 1 117 ? -16.818 7.758 -10.465 1.00 95.19 117 SER A N 1
ATOM 941 C CA . SER A 1 117 ? -16.477 8.007 -9.068 1.00 95.19 117 SER A CA 1
ATOM 942 C C . SER A 1 117 ? -15.906 6.736 -8.451 1.00 95.19 117 SER A C 1
ATOM 944 O O . SER A 1 117 ? -16.647 5.792 -8.175 1.00 95.19 117 SER A O 1
ATOM 946 N N . ILE A 1 118 ? -14.590 6.698 -8.241 1.00 96.06 118 ILE A N 1
ATOM 947 C CA . ILE A 1 118 ? -13.886 5.477 -7.825 1.00 96.06 118 ILE A CA 1
ATOM 948 C C . ILE A 1 118 ? -13.379 5.542 -6.384 1.00 96.06 118 ILE A C 1
ATOM 950 O O . ILE A 1 118 ? -13.300 6.614 -5.771 1.00 96.06 118 ILE A O 1
ATOM 954 N N . ILE A 1 119 ? -13.016 4.371 -5.859 1.00 95.94 119 ILE A N 1
ATOM 955 C CA . ILE A 1 119 ? -12.414 4.193 -4.538 1.00 95.94 119 ILE A CA 1
ATOM 956 C C . ILE A 1 119 ? -10.956 3.801 -4.731 1.00 95.94 119 ILE A C 1
ATOM 958 O O . ILE A 1 119 ? -10.650 2.823 -5.412 1.00 95.94 119 ILE A O 1
ATOM 962 N N . LEU A 1 120 ? -10.053 4.561 -4.117 1.00 95.81 120 LEU A N 1
ATOM 963 C CA . LEU A 1 120 ? -8.620 4.322 -4.220 1.00 95.81 120 LEU A CA 1
ATOM 964 C C . LEU A 1 120 ? -8.050 3.764 -2.924 1.00 95.81 120 LEU A C 1
ATOM 966 O O . LEU A 1 120 ? -8.302 4.285 -1.844 1.00 95.81 120 LEU A O 1
ATOM 970 N N . CYS A 1 121 ? -7.193 2.764 -3.043 1.00 95.12 121 CYS A N 1
ATOM 971 C CA . CYS A 1 121 ? -6.369 2.243 -1.965 1.00 95.12 121 CYS A CA 1
ATOM 972 C C . CYS A 1 121 ? -4.924 2.668 -2.171 1.00 95.12 121 CYS A C 1
ATOM 974 O O . CYS A 1 121 ? -4.389 2.566 -3.277 1.00 95.12 121 CYS A O 1
ATOM 976 N N . GLY A 1 122 ? -4.305 3.162 -1.103 1.00 93.31 122 GLY A N 1
ATOM 977 C CA . GLY A 1 122 ? -2.946 3.674 -1.126 1.00 93.31 122 GLY A CA 1
ATOM 978 C C . GLY A 1 122 ? -2.058 3.005 -0.092 1.00 93.31 122 GLY A C 1
ATOM 979 O O . GLY A 1 122 ? -2.399 2.982 1.091 1.00 93.31 122 GLY A O 1
ATOM 980 N N . ASP A 1 123 ? -0.892 2.533 -0.531 1.00 91.38 123 ASP A N 1
ATOM 981 C CA . ASP A 1 123 ? 0.163 2.051 0.362 1.00 91.38 123 ASP A CA 1
ATOM 982 C C . ASP A 1 123 ? 1.560 2.433 -0.151 1.00 91.38 123 ASP A C 1
ATOM 984 O O . ASP A 1 123 ? 1.805 2.548 -1.359 1.00 91.38 123 ASP A O 1
ATOM 988 N N . GLY A 1 124 ? 2.478 2.651 0.792 1.00 91.06 124 GLY A N 1
ATOM 989 C CA . GLY A 1 124 ? 3.859 3.043 0.542 1.00 91.06 124 GLY A CA 1
ATOM 990 C C . GLY A 1 124 ? 4.848 1.990 1.021 1.00 91.06 124 GLY A C 1
ATOM 991 O O . GLY A 1 124 ? 4.927 1.674 2.206 1.00 91.06 124 GLY A O 1
ATOM 992 N N . ARG A 1 125 ? 5.699 1.505 0.115 1.00 89.44 125 ARG A N 1
ATOM 993 C CA . ARG A 1 125 ? 6.737 0.519 0.428 1.00 89.44 125 ARG A CA 1
ATOM 994 C C . ARG A 1 125 ? 8.132 1.122 0.338 1.00 89.44 125 ARG A C 1
ATOM 996 O O . ARG A 1 125 ? 8.543 1.620 -0.706 1.00 89.44 125 ARG A O 1
ATOM 1003 N N . ASN A 1 126 ? 8.883 1.022 1.430 1.00 90.12 126 ASN A N 1
ATOM 1004 C CA . ASN A 1 126 ? 10.284 1.437 1.488 1.00 90.12 126 ASN A CA 1
ATOM 1005 C C . ASN A 1 126 ? 1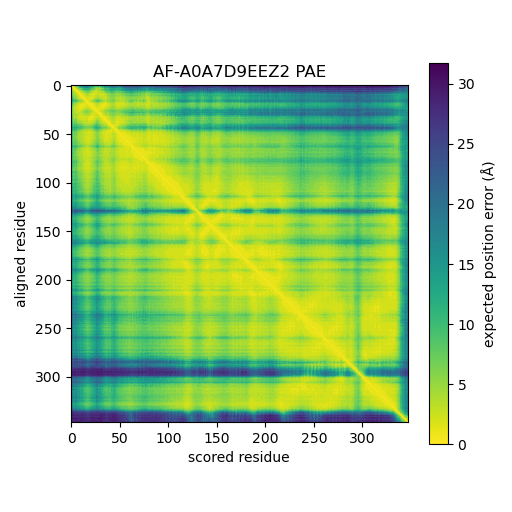1.228 0.304 1.052 1.00 90.12 126 ASN A C 1
ATOM 1007 O O . ASN A 1 126 ? 10.939 -0.873 1.276 1.00 90.12 126 ASN A O 1
ATOM 1011 N N . ASP A 1 127 ? 12.367 0.663 0.458 1.00 88.50 127 ASP A N 1
ATOM 1012 C CA . ASP A 1 127 ? 13.403 -0.278 0.011 1.00 88.50 127 ASP A CA 1
ATOM 1013 C C . ASP A 1 127 ? 14.181 -0.931 1.166 1.00 88.50 127 ASP A C 1
ATOM 1015 O O . ASP A 1 127 ? 14.640 -2.067 1.040 1.00 88.50 127 ASP A O 1
ATOM 1019 N N . SER A 1 128 ? 14.297 -0.249 2.307 1.00 84.25 128 SER A N 1
ATOM 1020 C CA . SER A 1 128 ? 14.868 -0.809 3.532 1.00 84.25 128 SER A CA 1
ATOM 1021 C C . SER A 1 128 ? 14.077 -0.414 4.789 1.00 84.25 128 SER A C 1
ATOM 1023 O O . SER A 1 128 ? 13.298 0.543 4.774 1.00 84.25 128 SER A O 1
ATOM 1025 N N . PRO A 1 129 ? 14.249 -1.138 5.912 1.00 77.38 129 PRO A N 1
ATOM 1026 C CA . PRO A 1 129 ? 13.591 -0.786 7.166 1.00 77.38 129 PRO A CA 1
ATOM 1027 C C . PRO A 1 129 ? 14.132 0.508 7.805 1.00 77.38 129 PRO A C 1
ATOM 1029 O O . PRO A 1 129 ? 15.340 0.764 7.863 1.00 77.38 129 PRO A O 1
ATOM 1032 N N . GLY A 1 130 ? 13.222 1.291 8.389 1.00 70.38 130 GLY A N 1
ATOM 1033 C CA . GLY A 1 130 ? 13.535 2.397 9.298 1.00 70.38 130 GLY A CA 1
ATOM 1034 C C . GLY A 1 130 ? 14.115 3.650 8.629 1.00 70.38 130 GLY A C 1
ATOM 1035 O O . GLY A 1 130 ? 13.777 4.015 7.504 1.00 70.38 130 GLY A O 1
ATOM 1036 N N . PHE A 1 131 ? 14.998 4.349 9.344 1.00 74.31 131 PHE A N 1
ATOM 1037 C CA . PHE A 1 131 ? 15.563 5.634 8.904 1.00 74.31 131 PHE A CA 1
ATOM 1038 C C . PHE A 1 131 ? 16.598 5.516 7.767 1.00 74.31 131 PHE A C 1
ATOM 1040 O O . PHE A 1 131 ? 17.068 6.530 7.241 1.00 74.31 131 PHE A O 1
ATOM 1047 N N . SER A 1 132 ? 16.951 4.287 7.372 1.00 83.06 132 SER A N 1
ATOM 1048 C CA . SER A 1 132 ? 17.939 4.004 6.322 1.00 83.06 132 SER A CA 1
ATOM 1049 C C . SER A 1 132 ? 17.355 3.978 4.905 1.00 83.06 132 SER A C 1
ATOM 1051 O O . SER A 1 132 ? 18.134 4.055 3.957 1.00 83.06 132 SER A O 1
ATOM 1053 N N . ALA A 1 133 ? 16.022 3.928 4.769 1.00 88.19 133 ALA A N 1
ATOM 1054 C CA . ALA A 1 133 ? 15.341 3.825 3.479 1.00 88.19 133 ALA A CA 1
ATOM 1055 C C . ALA A 1 133 ? 15.749 4.950 2.531 1.00 88.19 133 ALA A C 1
ATOM 1057 O O . ALA A 1 133 ? 15.722 6.124 2.914 1.00 88.19 133 ALA A O 1
ATOM 1058 N N . LYS A 1 134 ? 16.123 4.584 1.305 1.00 91.94 134 LYS A N 1
ATOM 1059 C CA . LYS A 1 134 ? 16.543 5.509 0.251 1.00 91.94 134 LYS A CA 1
ATOM 1060 C C . LYS A 1 134 ? 15.422 5.784 -0.740 1.00 91.94 134 LYS A C 1
ATOM 1062 O O . LYS A 1 134 ? 15.361 6.896 -1.265 1.00 91.94 134 LYS A O 1
ATOM 1067 N N . TYR A 1 135 ? 14.562 4.799 -0.976 1.00 93.31 135 TYR A N 1
ATOM 1068 C CA . TYR A 1 135 ? 13.450 4.912 -1.905 1.00 93.31 135 TYR A CA 1
ATOM 1069 C C . TYR A 1 135 ? 12.149 4.455 -1.254 1.00 93.31 135 TYR A C 1
ATOM 1071 O O . TYR A 1 135 ? 12.121 3.473 -0.513 1.00 93.31 135 TYR A O 1
ATOM 1079 N N . CYS A 1 136 ? 11.066 5.152 -1.578 1.00 94.12 136 CYS A N 1
ATOM 1080 C CA . CYS A 1 136 ? 9.703 4.734 -1.279 1.00 94.12 136 CYS A CA 1
ATOM 1081 C C . CYS A 1 136 ? 8.933 4.621 -2.590 1.00 94.12 136 CYS A C 1
ATOM 1083 O O . CYS A 1 136 ? 8.964 5.544 -3.402 1.00 94.12 136 CYS A O 1
ATOM 1085 N N . VAL A 1 137 ? 8.247 3.504 -2.799 1.00 94.88 137 VAL A N 1
ATOM 1086 C CA . VAL A 1 137 ? 7.292 3.341 -3.892 1.00 94.88 137 VAL A CA 1
ATOM 1087 C C . VAL A 1 137 ? 5.901 3.433 -3.294 1.00 94.88 137 VAL A C 1
ATOM 1089 O O . VAL A 1 137 ? 5.518 2.566 -2.511 1.00 94.88 137 VAL A O 1
ATOM 1092 N N . TYR A 1 138 ? 5.166 4.483 -3.643 1.00 95.81 138 TYR A N 1
ATOM 1093 C CA . TYR A 1 138 ? 3.763 4.625 -3.280 1.00 95.81 138 TYR A CA 1
ATOM 1094 C C . TYR A 1 138 ? 2.891 4.192 -4.453 1.00 95.81 138 TYR A C 1
ATOM 1096 O O . TYR A 1 138 ? 3.126 4.616 -5.587 1.00 95.81 138 TYR A O 1
ATOM 1104 N N . VAL A 1 139 ? 1.898 3.353 -4.183 1.00 95.81 139 VAL A N 1
ATOM 1105 C CA . VAL A 1 139 ? 0.981 2.801 -5.184 1.00 95.81 139 VAL A CA 1
ATOM 1106 C C . VAL A 1 139 ? -0.428 3.286 -4.867 1.00 95.81 139 VAL A C 1
ATOM 1108 O O . VAL A 1 139 ? -0.853 3.198 -3.719 1.00 95.81 139 VAL A O 1
ATOM 1111 N N . LEU A 1 140 ? -1.142 3.791 -5.875 1.00 96.06 140 LEU A N 1
ATOM 1112 C CA . LEU A 1 140 ? -2.594 3.963 -5.829 1.00 96.06 140 LEU A CA 1
ATOM 1113 C C . LEU A 1 140 ? -3.254 2.905 -6.704 1.00 96.06 140 LEU A C 1
ATOM 1115 O O . LEU A 1 140 ? -2.896 2.741 -7.872 1.00 96.06 140 LEU A O 1
ATOM 1119 N N . MET A 1 141 ? -4.237 2.217 -6.144 1.00 95.19 141 MET A N 1
ATOM 1120 C CA . MET A 1 141 ? -4.959 1.123 -6.782 1.00 95.19 141 MET A CA 1
ATOM 1121 C C . MET A 1 141 ? -6.461 1.361 -6.676 1.00 95.19 141 MET A C 1
ATOM 1123 O O . MET A 1 141 ? -6.930 1.830 -5.645 1.00 95.19 141 MET A O 1
ATOM 1127 N N . GLU A 1 142 ? -7.214 1.041 -7.722 1.00 94.38 142 GLU A N 1
ATOM 1128 C CA . GLU A 1 142 ? -8.674 1.004 -7.657 1.00 94.38 142 GLU A CA 1
ATOM 1129 C C . GLU A 1 142 ? -9.116 -0.240 -6.870 1.00 94.38 142 GLU A C 1
ATOM 1131 O O . GLU A 1 142 ? -8.622 -1.342 -7.118 1.00 94.38 142 GLU A O 1
ATOM 1136 N N . GLN A 1 143 ? -10.005 -0.052 -5.894 1.00 90.81 143 GLN A N 1
ATOM 1137 C CA . GLN A 1 143 ? -10.331 -1.057 -4.881 1.00 90.81 143 GLN A CA 1
ATOM 1138 C C . GLN A 1 143 ? -11.140 -2.254 -5.403 1.00 90.81 143 GLN A C 1
ATOM 1140 O O . GLN A 1 143 ? -10.976 -3.359 -4.890 1.00 90.81 143 GLN A O 1
ATOM 1145 N N . PHE A 1 144 ? -12.047 -2.071 -6.363 1.00 88.44 144 PHE A N 1
ATOM 1146 C CA . PHE A 1 144 ? -12.947 -3.141 -6.806 1.00 88.44 144 PHE A CA 1
ATOM 1147 C C . PHE A 1 144 ? -12.295 -4.079 -7.820 1.00 88.44 144 PHE A C 1
ATOM 1149 O O . PHE A 1 144 ? -12.422 -5.299 -7.706 1.00 88.44 144 PHE A O 1
ATOM 1156 N N . VAL A 1 145 ? -11.600 -3.525 -8.815 1.00 89.88 145 VAL A N 1
ATOM 1157 C CA . VAL A 1 145 ? -10.947 -4.308 -9.874 1.00 89.88 145 VAL A CA 1
ATOM 1158 C C . VAL A 1 145 ? -9.471 -4.587 -9.592 1.00 89.88 145 VAL A C 1
ATOM 1160 O O . VAL A 1 145 ? -8.841 -5.319 -10.353 1.00 89.88 145 VAL A O 1
ATOM 1163 N N . ASN A 1 146 ? -8.915 -4.038 -8.506 1.00 89.81 146 ASN A N 1
ATOM 1164 C CA . ASN A 1 146 ? -7.513 -4.199 -8.100 1.00 89.81 146 ASN A CA 1
ATOM 1165 C C . ASN A 1 146 ? -6.510 -3.772 -9.185 1.00 89.81 146 ASN A C 1
ATOM 1167 O O . ASN A 1 146 ? -5.446 -4.370 -9.360 1.00 89.81 146 ASN A O 1
ATOM 1171 N N . VAL A 1 147 ? -6.848 -2.727 -9.944 1.00 92.81 147 VAL A N 1
ATOM 1172 C CA . VAL A 1 147 ? -5.983 -2.187 -10.999 1.00 92.81 147 VAL A CA 1
ATOM 1173 C C . VAL A 1 147 ? -5.174 -1.023 -10.447 1.00 92.81 147 VAL A C 1
ATOM 1175 O O . VAL A 1 147 ? -5.723 -0.082 -9.877 1.00 92.81 147 VAL A O 1
ATOM 1178 N N . ILE A 1 148 ? -3.854 -1.059 -10.642 1.00 95.06 148 ILE A N 1
ATOM 1179 C CA . ILE A 1 148 ? -2.976 0.050 -10.262 1.00 95.06 148 ILE A CA 1
ATOM 1180 C C . ILE A 1 148 ? -3.280 1.262 -11.148 1.00 95.06 148 ILE A C 1
ATOM 1182 O O . ILE A 1 148 ? -3.070 1.223 -12.358 1.00 95.06 148 ILE A O 1
ATOM 1186 N N . VAL A 1 149 ? -3.725 2.354 -10.529 1.00 95.88 149 VAL A N 1
ATOM 1187 C CA . VAL A 1 149 ? -4.084 3.607 -11.204 1.00 95.88 149 VAL A CA 1
ATOM 1188 C C . VAL A 1 149 ? -2.854 4.467 -11.455 1.00 95.88 149 VAL A C 1
ATOM 1190 O O . VAL A 1 149 ? -2.704 5.040 -12.535 1.00 95.88 149 VAL A O 1
ATOM 1193 N N . ASP A 1 150 ? -1.965 4.582 -10.469 1.00 97.06 150 ASP A N 1
ATOM 1194 C CA . ASP A 1 150 ? -0.699 5.294 -10.631 1.00 97.06 150 ASP A CA 1
ATOM 1195 C C . ASP A 1 150 ? 0.319 4.884 -9.547 1.00 97.06 150 ASP A C 1
ATOM 1197 O O . ASP A 1 150 ? -0.034 4.336 -8.502 1.00 97.06 150 ASP A O 1
ATOM 1201 N N . ILE A 1 151 ? 1.601 5.145 -9.806 1.00 96.44 151 ILE A N 1
ATOM 1202 C CA . ILE A 1 151 ? 2.727 4.851 -8.912 1.00 96.44 151 ILE A CA 1
ATOM 1203 C C . ILE A 1 151 ? 3.623 6.091 -8.816 1.00 96.44 151 ILE A C 1
ATOM 1205 O O . ILE A 1 151 ? 3.813 6.830 -9.790 1.00 96.44 151 ILE A O 1
ATOM 1209 N N . GLU A 1 152 ? 4.191 6.338 -7.639 1.00 96.44 152 GLU A N 1
ATOM 1210 C CA . GLU A 1 152 ? 5.252 7.323 -7.425 1.00 96.44 152 GLU A CA 1
ATOM 1211 C C . GLU A 1 152 ? 6.461 6.653 -6.781 1.00 96.44 152 GLU A C 1
ATOM 1213 O O . GLU A 1 152 ? 6.340 5.989 -5.755 1.00 96.44 152 GLU A O 1
ATOM 1218 N N . VAL A 1 153 ? 7.639 6.874 -7.364 1.00 95.06 153 VAL A N 1
ATOM 1219 C CA . VAL A 1 153 ? 8.915 6.499 -6.752 1.00 95.06 153 VAL A CA 1
ATOM 1220 C C . VAL A 1 153 ? 9.547 7.760 -6.186 1.00 95.06 153 VAL A C 1
ATOM 1222 O O . VAL A 1 153 ? 9.935 8.645 -6.943 1.00 95.06 153 VAL A O 1
ATOM 1225 N N . VAL A 1 154 ? 9.660 7.820 -4.865 1.00 95.94 154 VAL A N 1
ATOM 1226 C CA . VAL A 1 154 ? 10.252 8.934 -4.127 1.00 95.94 154 VAL A CA 1
ATOM 1227 C C . VAL A 1 154 ? 11.671 8.574 -3.718 1.00 95.94 154 VAL A C 1
ATOM 1229 O O . VAL A 1 154 ? 11.893 7.559 -3.058 1.00 95.94 154 VAL A O 1
ATOM 1232 N N . ASP A 1 155 ? 12.632 9.423 -4.064 1.00 94.75 155 ASP A N 1
ATOM 1233 C CA . ASP A 1 155 ? 13.976 9.397 -3.493 1.00 94.75 155 ASP A CA 1
ATOM 1234 C C . ASP A 1 155 ? 14.003 10.208 -2.190 1.00 94.75 155 ASP A C 1
ATOM 1236 O O . ASP A 1 155 ? 13.505 11.331 -2.127 1.00 94.75 155 ASP A O 1
ATOM 1240 N N . LYS A 1 156 ? 14.645 9.678 -1.145 1.00 94.06 156 LYS A N 1
ATOM 1241 C CA . LYS A 1 156 ? 14.802 10.334 0.167 1.00 94.06 156 LYS A CA 1
ATOM 1242 C C . LYS A 1 156 ? 15.333 11.773 0.078 1.00 94.06 156 LYS A C 1
ATOM 1244 O O . LYS A 1 156 ? 15.063 12.602 0.947 1.00 94.06 156 LYS A O 1
ATOM 1249 N N . ARG A 1 157 ? 16.112 12.100 -0.955 1.00 93.94 157 ARG A N 1
ATOM 1250 C CA . ARG A 1 157 ? 16.625 13.462 -1.184 1.00 93.94 157 ARG A CA 1
ATOM 1251 C C . ARG A 1 157 ? 15.515 14.459 -1.510 1.00 93.94 157 ARG A C 1
ATOM 1253 O O . ARG A 1 157 ? 15.653 15.630 -1.175 1.00 93.94 157 ARG A O 1
ATOM 1260 N N . GLU A 1 158 ? 14.408 14.005 -2.091 1.00 94.50 158 GLU A N 1
ATOM 1261 C CA . GLU A 1 158 ? 13.231 14.835 -2.373 1.00 94.50 158 GLU A CA 1
ATOM 1262 C C . GLU A 1 158 ? 12.480 15.237 -1.097 1.00 94.50 158 GLU A C 1
ATOM 1264 O O . GLU A 1 158 ? 11.747 16.221 -1.094 1.00 94.50 158 GLU A O 1
ATOM 1269 N N . THR A 1 159 ? 12.698 14.519 0.008 1.00 91.12 159 THR A N 1
ATOM 1270 C CA . THR A 1 159 ? 12.083 14.798 1.312 1.00 91.12 159 THR A CA 1
ATOM 1271 C C . THR A 1 159 ? 13.063 15.390 2.322 1.00 91.12 159 THR A C 1
ATOM 1273 O O . THR A 1 1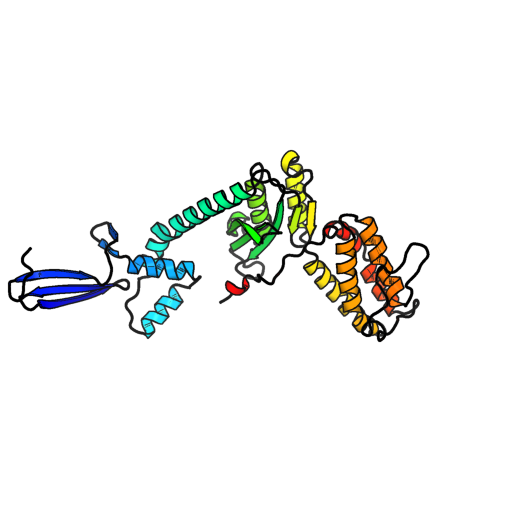59 ? 12.887 15.240 3.533 1.00 91.12 159 THR A O 1
ATOM 1276 N N . GLY A 1 160 ? 14.126 16.044 1.839 1.00 90.56 160 GLY A N 1
ATOM 1277 C CA . GLY A 1 160 ? 15.133 16.676 2.695 1.00 90.56 160 GLY A CA 1
ATOM 1278 C C . GLY A 1 160 ? 15.959 15.676 3.507 1.00 90.56 160 GLY A C 1
ATOM 1279 O O . GLY A 1 160 ? 16.481 16.023 4.561 1.00 90.56 160 GLY A O 1
ATOM 1280 N N . GLY A 1 161 ? 16.062 14.422 3.055 1.00 88.69 161 GLY A N 1
ATOM 1281 C CA . GLY A 1 161 ? 16.803 13.394 3.780 1.00 88.69 161 GLY A CA 1
ATOM 1282 C C . GLY A 1 161 ? 15.999 12.709 4.889 1.00 88.69 161 GLY A C 1
ATOM 1283 O O . GLY A 1 161 ? 16.595 12.037 5.729 1.00 88.69 161 GLY A O 1
ATOM 1284 N N . VAL A 1 162 ? 14.668 12.831 4.913 1.00 87.56 162 VAL A N 1
ATOM 1285 C CA . VAL A 1 162 ? 13.815 12.228 5.952 1.00 87.56 162 VAL A CA 1
ATOM 1286 C C . VAL A 1 162 ? 12.951 11.123 5.347 1.00 87.56 162 VAL A C 1
ATOM 1288 O O . VAL A 1 162 ? 11.989 11.394 4.626 1.00 87.56 162 VAL A O 1
ATOM 1291 N N . SER A 1 163 ? 13.280 9.860 5.641 1.00 84.75 163 SER A N 1
ATOM 1292 C CA . SER A 1 163 ? 12.606 8.706 5.026 1.00 84.75 163 SER A CA 1
ATOM 1293 C C . SER A 1 163 ? 11.141 8.565 5.445 1.00 84.75 163 SER A C 1
ATOM 1295 O O . SER A 1 163 ? 10.307 8.183 4.631 1.00 84.75 163 SER A O 1
ATOM 1297 N N . THR A 1 164 ? 10.789 8.951 6.673 1.00 85.75 164 THR A N 1
ATOM 1298 C CA . THR A 1 164 ? 9.404 8.897 7.179 1.00 85.75 164 THR A CA 1
ATOM 1299 C C . THR A 1 164 ? 8.448 9.820 6.425 1.00 85.75 164 THR A C 1
ATOM 1301 O O . THR A 1 164 ? 7.237 9.648 6.509 1.00 85.75 164 THR A O 1
ATOM 1304 N N . ASN A 1 165 ? 8.976 10.796 5.683 1.00 91.38 165 ASN A N 1
ATOM 1305 C CA . ASN A 1 165 ? 8.172 11.731 4.902 1.00 91.38 165 ASN A CA 1
ATOM 1306 C C . ASN A 1 165 ? 7.919 11.241 3.471 1.00 91.38 165 ASN A C 1
ATOM 1308 O O . ASN A 1 165 ? 7.084 11.825 2.784 1.00 91.38 165 ASN A O 1
ATOM 1312 N N . MET A 1 166 ? 8.624 10.202 3.005 1.00 94.56 166 MET A N 1
ATOM 1313 C CA . MET A 1 166 ? 8.533 9.747 1.614 1.00 94.56 166 MET A CA 1
ATOM 1314 C C . MET A 1 166 ? 7.152 9.197 1.272 1.00 94.56 166 MET A C 1
ATOM 1316 O O . MET A 1 166 ? 6.635 9.515 0.209 1.00 94.56 166 MET A O 1
ATOM 1320 N N . GLU A 1 167 ? 6.529 8.453 2.187 1.00 94.06 167 GLU A N 1
ATOM 1321 C CA . GLU A 1 167 ? 5.178 7.914 2.005 1.00 94.06 167 GLU A CA 1
ATOM 1322 C C . GLU A 1 167 ? 4.155 9.040 1.792 1.00 94.06 167 GLU A C 1
ATOM 1324 O O . GLU A 1 167 ? 3.444 9.079 0.791 1.00 94.06 167 GLU A O 1
ATOM 1329 N N . VAL A 1 168 ? 4.151 10.023 2.697 1.00 95.31 168 VAL A N 1
ATOM 1330 C CA . VAL A 1 168 ? 3.264 11.193 2.628 1.00 95.31 168 VAL A CA 1
ATOM 1331 C C . VAL A 1 168 ? 3.533 12.004 1.360 1.00 95.31 168 VAL A C 1
ATOM 1333 O O . VAL A 1 168 ? 2.608 12.484 0.712 1.00 95.31 168 VAL A O 1
ATOM 1336 N N . PHE A 1 169 ? 4.799 12.166 0.984 1.00 96.81 169 PHE A N 1
ATOM 1337 C CA . PHE A 1 169 ? 5.174 12.901 -0.218 1.00 96.81 169 PHE A CA 1
ATOM 1338 C C . PHE A 1 169 ? 4.753 12.174 -1.503 1.00 96.81 169 PHE A C 1
ATOM 1340 O O . PHE A 1 169 ? 4.257 12.815 -2.429 1.00 96.81 169 PHE A O 1
ATOM 1347 N N . GLY A 1 170 ? 4.891 10.846 -1.533 1.00 97.44 170 GLY A N 1
ATOM 1348 C CA . GLY A 1 170 ? 4.457 9.995 -2.636 1.00 97.44 170 GLY A CA 1
ATOM 1349 C C . GLY A 1 170 ? 2.948 10.063 -2.837 1.00 97.44 170 GLY A C 1
ATOM 1350 O O . GLY A 1 170 ? 2.492 10.414 -3.926 1.00 97.44 170 GLY A O 1
ATOM 1351 N N . LEU A 1 171 ? 2.179 9.850 -1.763 1.00 97.69 171 LEU A N 1
ATOM 1352 C CA . LEU A 1 171 ? 0.723 9.987 -1.796 1.00 97.69 171 LEU A CA 1
ATOM 1353 C C . LEU A 1 171 ? 0.298 11.388 -2.243 1.00 97.69 171 LEU A C 1
ATOM 1355 O O . LEU A 1 171 ? -0.593 11.521 -3.075 1.00 97.69 171 LEU A O 1
ATOM 1359 N N . LYS A 1 172 ? 0.953 12.440 -1.735 1.00 98.00 172 LYS A N 1
ATOM 1360 C CA . LYS A 1 172 ? 0.655 13.822 -2.130 1.00 98.00 172 LYS A CA 1
ATOM 1361 C C . LYS A 1 172 ? 0.788 14.001 -3.642 1.00 98.00 172 LYS A C 1
ATOM 1363 O O . LYS A 1 172 ? -0.145 14.494 -4.265 1.00 98.00 172 LYS A O 1
ATOM 1368 N N . LYS A 1 173 ? 1.921 13.599 -4.227 1.00 98.12 173 LYS A N 1
ATOM 1369 C CA . LYS A 1 173 ? 2.151 13.720 -5.674 1.00 98.12 173 LYS A CA 1
ATOM 1370 C C . LYS A 1 173 ? 1.127 12.938 -6.490 1.00 98.12 173 LYS A C 1
ATOM 1372 O O . LYS A 1 173 ? 0.758 13.373 -7.575 1.00 98.12 173 LYS A O 1
ATOM 1377 N N . LEU A 1 174 ? 0.707 11.774 -6.003 1.00 98.06 174 LEU A N 1
ATOM 1378 C CA . LEU A 1 174 ? -0.287 10.948 -6.680 1.00 98.06 174 LEU A CA 1
ATOM 1379 C C . LEU A 1 174 ? -1.675 11.582 -6.623 1.00 98.06 174 LEU A C 1
ATOM 1381 O O . LEU A 1 174 ? -2.319 11.710 -7.658 1.00 98.06 174 LEU A O 1
ATOM 1385 N N . LEU A 1 175 ? -2.088 12.064 -5.450 1.00 97.81 175 LEU A N 1
ATOM 1386 C CA . LEU A 1 175 ? -3.341 12.797 -5.299 1.00 97.81 175 LEU A CA 1
ATOM 1387 C C . LEU A 1 175 ? -3.354 14.068 -6.154 1.00 97.81 175 LEU A C 1
ATOM 1389 O O . LEU A 1 175 ? -4.330 14.314 -6.845 1.00 97.81 175 LEU A O 1
ATOM 1393 N N . GLU A 1 176 ? -2.262 14.838 -6.184 1.00 97.81 176 GLU A N 1
ATOM 1394 C CA . GLU A 1 176 ? -2.139 16.023 -7.051 1.00 97.81 176 GLU A CA 1
ATOM 1395 C C . GLU A 1 176 ? -2.216 15.679 -8.547 1.00 97.81 176 GLU A C 1
ATOM 1397 O O . GLU A 1 176 ? -2.663 16.512 -9.328 1.00 97.81 176 GLU A O 1
ATOM 1402 N N . ARG A 1 177 ? -1.805 14.470 -8.953 1.00 96.88 177 ARG A N 1
ATOM 1403 C CA . ARG A 1 177 ? -1.887 14.012 -10.348 1.00 96.88 177 ARG A CA 1
ATOM 1404 C C . ARG A 1 177 ? -3.297 13.610 -10.774 1.00 96.88 177 ARG A C 1
ATOM 1406 O O . ARG A 1 177 ? -3.600 13.753 -11.949 1.00 96.88 177 ARG A O 1
ATOM 1413 N N . VAL A 1 178 ? -4.123 13.098 -9.861 1.00 95.56 178 VAL A N 1
ATOM 1414 C CA . VAL A 1 178 ? -5.494 12.660 -10.184 1.00 95.56 178 VAL A CA 1
ATOM 1415 C C . VAL A 1 178 ? -6.528 13.786 -10.092 1.00 95.56 178 VAL A C 1
ATOM 1417 O O . VAL A 1 178 ? -7.633 13.633 -10.604 1.00 95.56 178 VAL A O 1
ATOM 1420 N N . VAL A 1 179 ? -6.180 14.924 -9.476 1.00 94.88 179 VAL A N 1
ATOM 1421 C CA . VAL A 1 179 ? -7.038 16.123 -9.432 1.00 94.88 179 VAL A CA 1
ATOM 1422 C C . VAL A 1 179 ? -7.456 16.523 -10.849 1.00 94.88 179 VAL A C 1
ATOM 1424 O O . VAL A 1 179 ? -6.606 16.763 -11.701 1.00 94.88 179 VAL A O 1
ATOM 1427 N N . GLY A 1 180 ? -8.767 16.619 -11.081 1.00 89.19 180 GLY A N 1
ATOM 1428 C CA . GLY A 1 180 ? -9.355 17.010 -12.369 1.00 89.19 180 GLY A CA 1
ATOM 1429 C C . GLY A 1 180 ? -9.354 15.917 -13.445 1.00 89.19 180 GLY A C 1
ATOM 1430 O O . GLY A 1 180 ? -9.999 16.088 -14.474 1.00 89.19 180 GLY A O 1
ATOM 1431 N N . GLU A 1 181 ? -8.679 14.795 -13.200 1.00 93.50 181 GLU A N 1
ATOM 1432 C CA . GLU A 1 181 ? -8.533 13.688 -14.153 1.00 93.50 181 GLU A CA 1
ATOM 1433 C C . GLU A 1 181 ? -9.379 12.476 -13.737 1.00 93.50 181 GLU A C 1
ATOM 1435 O O . GLU A 1 181 ? -9.946 11.787 -14.583 1.00 93.50 181 GLU A O 1
ATOM 1440 N N . ILE A 1 182 ? -9.490 12.226 -12.426 1.00 94.56 182 ILE A N 1
ATOM 1441 C CA . ILE A 1 182 ? -10.247 11.115 -11.839 1.00 94.56 182 ILE A CA 1
ATOM 1442 C C . ILE A 1 182 ? -11.058 11.629 -10.648 1.00 94.56 182 ILE A C 1
ATOM 1444 O O . ILE A 1 182 ? -10.536 12.336 -9.782 1.00 94.56 182 ILE A O 1
ATOM 1448 N N . VAL A 1 183 ? -12.330 11.233 -10.569 1.00 95.81 183 VAL A N 1
ATOM 1449 C CA . VAL A 1 183 ? -13.195 11.547 -9.426 1.00 95.81 183 VAL A CA 1
ATOM 1450 C C . VAL A 1 183 ? -12.975 10.498 -8.338 1.00 95.81 183 VAL A C 1
ATOM 1452 O O . VAL A 1 183 ? -13.261 9.317 -8.524 1.00 95.81 183 VAL A O 1
ATOM 1455 N N . VAL A 1 184 ? -12.456 10.924 -7.185 1.00 96.75 184 VAL A N 1
ATOM 1456 C CA . VAL A 1 184 ? -12.157 10.030 -6.057 1.00 96.75 184 VAL A CA 1
ATOM 1457 C C . VAL A 1 184 ? -13.182 10.255 -4.950 1.00 96.75 184 VAL A C 1
ATOM 1459 O O . VAL A 1 184 ? -13.175 11.298 -4.297 1.00 96.75 184 VAL A O 1
ATOM 1462 N N . SER A 1 185 ? -14.058 9.275 -4.722 1.00 96.31 185 SER A N 1
ATOM 1463 C CA . SER A 1 185 ? -15.061 9.342 -3.647 1.00 96.31 185 SER A CA 1
ATOM 1464 C C . SER A 1 185 ? -14.500 8.938 -2.292 1.00 96.31 185 SER A C 1
ATOM 1466 O O . SER A 1 185 ? -14.877 9.504 -1.267 1.00 96.31 185 SER A O 1
ATOM 1468 N N . GLU A 1 186 ? -13.583 7.977 -2.275 1.00 96.75 186 GLU A N 1
ATOM 1469 C CA . GLU A 1 186 ? -13.019 7.414 -1.058 1.00 96.75 186 GLU A CA 1
ATOM 1470 C C . GLU A 1 186 ? -11.544 7.073 -1.272 1.00 96.75 186 GLU A C 1
ATOM 1472 O O . GLU A 1 186 ? -11.159 6.541 -2.314 1.00 96.75 186 GLU A O 1
ATOM 1477 N N . ILE A 1 187 ? -10.717 7.376 -0.271 1.00 96.75 187 ILE A N 1
ATOM 1478 C CA . ILE A 1 187 ? -9.341 6.900 -0.189 1.00 96.75 187 ILE A CA 1
ATOM 1479 C C . ILE A 1 187 ? -9.159 6.028 1.048 1.00 96.75 187 ILE A C 1
ATOM 1481 O O . ILE A 1 187 ? -9.501 6.439 2.156 1.00 96.75 187 ILE A O 1
ATOM 1485 N N . VAL A 1 188 ? -8.591 4.842 0.859 1.00 95.44 188 VAL A N 1
ATOM 1486 C CA . VAL A 1 188 ? -8.274 3.875 1.908 1.00 95.44 188 VAL A CA 1
ATOM 1487 C C . VAL A 1 188 ? -6.771 3.869 2.128 1.00 95.44 188 VAL A C 1
ATOM 1489 O O . VAL A 1 188 ? -6.001 3.654 1.192 1.00 95.44 188 VAL A O 1
ATOM 1492 N N . THR A 1 189 ? -6.339 4.102 3.365 1.00 94.31 189 THR A N 1
ATOM 1493 C CA . THR A 1 189 ? -4.916 4.056 3.722 1.00 94.31 189 THR A CA 1
ATOM 1494 C C . THR A 1 189 ? -4.694 3.344 5.046 1.00 94.31 189 THR A C 1
ATOM 1496 O O . THR A 1 189 ? -5.611 3.139 5.844 1.00 94.31 189 THR A O 1
ATOM 1499 N N . ASP A 1 190 ? -3.430 3.086 5.355 1.00 89.25 190 ASP A N 1
ATOM 1500 C CA . ASP A 1 190 ? -3.025 2.736 6.705 1.00 89.25 190 ASP A CA 1
ATOM 1501 C C . ASP A 1 190 ? -3.293 3.861 7.710 1.00 89.25 190 ASP A C 1
ATOM 1503 O O . ASP A 1 190 ? -3.344 5.057 7.395 1.00 89.25 190 ASP A O 1
ATOM 1507 N N . ALA A 1 191 ? -3.443 3.461 8.974 1.00 88.06 191 ALA A N 1
ATOM 1508 C CA . ALA A 1 191 ? -3.643 4.374 10.090 1.00 88.06 191 ALA A CA 1
ATOM 1509 C C . ALA A 1 191 ? -2.358 5.169 10.392 1.00 88.06 191 ALA A C 1
ATOM 1511 O O . ALA A 1 191 ? -1.573 4.785 11.267 1.00 88.06 191 ALA A O 1
ATOM 1512 N N . SER A 1 192 ? -2.190 6.295 9.696 1.00 90.19 192 SER A N 1
ATOM 1513 C CA . SER A 1 192 ? -1.071 7.232 9.824 1.00 90.19 192 SER A CA 1
ATOM 1514 C C . SER A 1 192 ? -1.571 8.657 10.065 1.00 90.19 192 SER A C 1
ATOM 1516 O O . SER A 1 192 ? -2.346 9.212 9.287 1.00 90.19 192 SER A O 1
ATOM 1518 N N . THR A 1 193 ? -1.104 9.286 11.147 1.00 91.81 193 THR A N 1
ATOM 1519 C CA . THR A 1 193 ? -1.463 10.675 11.482 1.00 91.81 193 THR A CA 1
ATOM 1520 C C . THR A 1 193 ? -0.950 11.664 10.439 1.00 91.81 193 THR A C 1
ATOM 1522 O O . THR A 1 193 ? -1.610 12.664 10.161 1.00 91.81 193 THR A O 1
ATOM 1525 N N . ALA A 1 194 ? 0.205 11.380 9.833 1.00 93.69 194 ALA A N 1
ATOM 1526 C CA . ALA A 1 194 ? 0.792 12.222 8.800 1.00 93.69 194 ALA A CA 1
ATOM 1527 C C . ALA A 1 194 ? 0.009 12.132 7.479 1.00 93.69 194 ALA A C 1
ATOM 1529 O O . ALA A 1 194 ? -0.201 13.159 6.829 1.00 93.69 194 ALA A O 1
ATOM 1530 N N . VAL A 1 195 ? -0.482 10.936 7.131 1.00 95.06 195 VAL A N 1
ATOM 1531 C CA . VAL A 1 195 ? -1.378 10.720 5.984 1.00 95.06 195 VAL A CA 1
ATOM 1532 C C . VAL A 1 195 ? -2.737 11.370 6.228 1.00 95.06 195 VAL A C 1
ATOM 1534 O O . VAL A 1 195 ? -3.185 12.139 5.388 1.00 95.06 195 VAL A O 1
ATOM 1537 N N . ALA A 1 196 ? -3.353 11.183 7.398 1.00 95.12 196 ALA A N 1
ATOM 1538 C CA . ALA A 1 196 ? -4.619 11.845 7.732 1.00 95.12 196 ALA A CA 1
ATOM 1539 C C . ALA A 1 196 ? -4.505 13.381 7.658 1.00 95.12 196 ALA A C 1
ATOM 1541 O O . ALA A 1 196 ? -5.369 14.061 7.100 1.00 95.12 196 ALA A O 1
ATOM 1542 N N . ALA A 1 197 ? -3.395 13.942 8.155 1.00 96.94 197 ALA A N 1
ATOM 1543 C CA . ALA A 1 197 ? -3.114 15.369 8.027 1.00 96.94 197 ALA A CA 1
ATOM 1544 C C . ALA A 1 197 ? -2.916 15.804 6.565 1.00 96.94 197 ALA A C 1
ATOM 1546 O O . ALA A 1 197 ? -3.318 16.908 6.203 1.00 96.94 197 ALA A O 1
ATOM 1547 N N . LEU A 1 198 ? -2.301 14.964 5.725 1.00 97.62 198 LEU A N 1
ATOM 1548 C CA . LEU A 1 198 ? -2.195 15.219 4.290 1.00 97.62 198 LEU A CA 1
ATOM 1549 C C . LEU A 1 198 ? -3.566 15.219 3.623 1.00 97.62 198 LEU A C 1
ATOM 1551 O O . LEU A 1 198 ? -3.856 16.180 2.922 1.00 97.62 198 LEU A O 1
ATOM 1555 N N . VAL A 1 199 ? -4.392 14.195 3.848 1.00 97.00 199 VAL A N 1
ATOM 1556 C CA . VAL A 1 199 ? -5.720 14.098 3.231 1.00 97.00 199 VAL A CA 1
ATOM 1557 C C . VAL A 1 199 ? -6.544 15.333 3.580 1.00 97.00 199 VAL A C 1
ATOM 1559 O O . VAL A 1 199 ? -7.072 15.968 2.675 1.00 97.00 199 VAL A O 1
ATOM 1562 N N . ARG A 1 200 ? -6.546 15.771 4.848 1.00 97.50 200 ARG A N 1
ATOM 1563 C CA . ARG A 1 200 ? -7.196 17.033 5.244 1.00 97.50 200 ARG A CA 1
ATOM 1564 C C . ARG A 1 200 ? -6.684 18.234 4.441 1.00 97.50 200 ARG A C 1
ATOM 1566 O O . ARG A 1 200 ? -7.485 18.944 3.851 1.00 97.50 200 ARG A O 1
ATOM 1573 N N . ARG A 1 201 ? -5.360 18.416 4.341 1.00 98.06 201 ARG A N 1
ATOM 1574 C CA . ARG A 1 201 ? -4.770 19.502 3.532 1.00 98.06 201 ARG A CA 1
ATOM 1575 C C . ARG A 1 201 ? -5.138 19.409 2.049 1.00 98.06 201 ARG A C 1
ATOM 1577 O O . ARG A 1 201 ? -5.235 20.441 1.397 1.00 98.06 201 ARG A O 1
ATOM 1584 N N . MET A 1 202 ? -5.304 18.202 1.506 1.00 97.88 202 MET A N 1
ATOM 1585 C CA . MET A 1 202 ? -5.730 18.010 0.118 1.00 97.88 202 MET A CA 1
ATOM 1586 C C . MET A 1 202 ? -7.187 18.430 -0.080 1.00 97.88 202 MET A C 1
ATOM 1588 O O . MET A 1 202 ? -7.469 19.084 -1.077 1.00 97.88 202 MET A O 1
ATOM 1592 N N . LYS A 1 203 ? -8.076 18.152 0.884 1.00 97.69 203 LYS A N 1
ATOM 1593 C CA . LYS A 1 203 ? -9.454 18.674 0.877 1.00 97.69 203 LYS A CA 1
ATOM 1594 C C . LYS A 1 203 ? -9.491 20.198 0.929 1.00 97.69 203 LYS A C 1
ATOM 1596 O O . LYS A 1 203 ? -10.212 20.811 0.156 1.00 97.69 203 LYS A O 1
ATOM 1601 N N . ASP A 1 204 ? -8.678 20.795 1.802 1.00 97.50 204 ASP A N 1
ATOM 1602 C CA . ASP A 1 204 ? -8.603 22.254 1.945 1.00 97.50 204 ASP A CA 1
ATOM 1603 C C . ASP A 1 204 ? -8.073 22.920 0.661 1.00 97.50 204 ASP A C 1
ATOM 1605 O O . ASP A 1 204 ? -8.528 23.992 0.271 1.00 97.50 204 ASP A O 1
ATOM 1609 N N . LYS A 1 205 ? -7.096 22.284 -0.002 1.00 97.94 205 LYS A N 1
ATOM 1610 C CA . LYS A 1 205 ? -6.454 22.802 -1.220 1.00 97.94 205 LYS A CA 1
ATOM 1611 C C . LYS A 1 205 ? -7.298 22.597 -2.484 1.00 97.94 205 LYS A C 1
ATOM 1613 O O . LYS A 1 205 ? -7.235 23.436 -3.377 1.00 97.94 205 LYS A O 1
ATOM 1618 N N . TYR A 1 206 ? -8.052 21.502 -2.560 1.00 97.56 206 TYR A N 1
ATOM 1619 C CA . TYR A 1 206 ? -8.869 21.106 -3.713 1.00 97.56 206 TYR A CA 1
ATOM 1620 C C . TYR A 1 206 ? -10.309 20.804 -3.263 1.00 97.56 206 TYR A C 1
ATOM 1622 O O . TYR A 1 206 ? -10.733 19.646 -3.260 1.00 97.56 206 TYR A O 1
ATOM 1630 N N . PRO A 1 207 ? -11.071 21.818 -2.812 1.00 96.94 207 PRO A N 1
ATOM 1631 C CA . PRO A 1 207 ? -12.391 21.602 -2.220 1.00 96.94 207 PRO A CA 1
ATOM 1632 C C . PRO A 1 207 ? -13.428 21.085 -3.224 1.00 96.94 207 PRO A C 1
ATOM 1634 O O . PRO A 1 207 ? -14.337 20.362 -2.826 1.00 96.94 207 PRO A O 1
ATOM 1637 N N . ASN A 1 208 ? -13.288 21.405 -4.514 1.00 95.69 208 ASN A N 1
ATOM 1638 C CA . ASN A 1 208 ? -14.223 20.948 -5.546 1.00 95.69 208 ASN A CA 1
ATOM 1639 C C . ASN A 1 208 ? -14.038 19.457 -5.857 1.00 95.69 208 ASN A C 1
ATOM 1641 O O . ASN A 1 208 ? -15.012 18.744 -6.074 1.00 95.69 208 ASN A O 1
ATOM 1645 N N . GLU A 1 209 ? -12.793 18.982 -5.854 1.00 95.69 209 GLU A N 1
ATOM 1646 C CA . GLU A 1 209 ? -12.430 17.614 -6.220 1.00 95.69 209 GLU A CA 1
ATOM 1647 C C . GLU A 1 209 ? -12.410 16.677 -5.008 1.00 95.69 209 GLU A C 1
ATOM 1649 O O . GLU A 1 209 ? -12.804 15.519 -5.114 1.00 95.69 209 GLU A O 1
ATOM 1654 N N . PHE A 1 210 ? -11.976 17.169 -3.842 1.00 96.69 210 PHE A N 1
ATOM 1655 C CA . PHE A 1 210 ? -11.792 16.366 -2.630 1.00 96.69 210 PHE A CA 1
ATOM 1656 C C . PHE A 1 210 ? -12.636 16.813 -1.433 1.00 96.69 210 PHE A C 1
ATOM 1658 O O . PHE A 1 210 ? -12.556 16.174 -0.384 1.00 96.69 210 PHE A O 1
ATOM 1665 N N . GLY A 1 211 ? -13.472 17.851 -1.534 1.00 94.12 211 GLY A N 1
ATOM 1666 C CA . GLY A 1 211 ? -14.289 18.318 -0.402 1.00 94.12 211 GLY A CA 1
ATOM 1667 C C . GLY A 1 211 ? -15.127 17.201 0.233 1.00 94.12 211 GLY A C 1
ATOM 1668 O O . GLY A 1 211 ? -15.150 17.054 1.457 1.00 94.12 211 GLY A O 1
ATOM 1669 N N . ASN A 1 212 ? -15.701 16.337 -0.609 1.00 94.00 212 ASN A N 1
ATOM 1670 C CA . ASN A 1 212 ? -16.504 15.181 -0.198 1.00 94.00 212 ASN A CA 1
ATOM 1671 C C . ASN A 1 212 ? -15.715 13.862 -0.113 1.00 94.00 212 ASN A C 1
ATOM 1673 O O . ASN A 1 212 ? -16.312 12.824 0.158 1.00 94.00 212 ASN A O 1
ATOM 1677 N N . LEU A 1 213 ? -14.391 13.878 -0.318 1.00 96.56 213 LEU A N 1
ATOM 1678 C CA . LEU A 1 213 ? -13.554 12.675 -0.278 1.00 96.56 213 LEU A CA 1
ATOM 1679 C C . LEU A 1 213 ? -13.662 12.000 1.092 1.00 96.56 213 LEU A C 1
ATOM 1681 O O . LEU A 1 213 ? -13.283 12.580 2.111 1.00 96.56 213 LEU A O 1
ATOM 1685 N N . PHE A 1 214 ? -14.116 10.759 1.154 1.00 96.62 214 PHE A N 1
ATOM 1686 C CA . PHE A 1 214 ? -14.084 9.996 2.393 1.00 96.62 214 PHE A CA 1
ATOM 1687 C C . PHE A 1 214 ? -12.678 9.428 2.631 1.00 96.62 214 PHE A C 1
ATOM 1689 O O . PHE A 1 214 ? -12.058 8.886 1.723 1.00 96.62 214 PHE A O 1
ATOM 1696 N N . HIS A 1 215 ? -12.143 9.564 3.848 1.00 96.56 215 HIS A N 1
ATOM 1697 C CA . HIS A 1 215 ? -10.869 8.935 4.217 1.00 96.56 215 HIS A CA 1
ATOM 1698 C C . HIS A 1 215 ? -11.158 7.716 5.079 1.00 96.56 215 HIS A C 1
ATOM 1700 O O . HIS A 1 215 ? -11.426 7.853 6.274 1.00 96.56 215 HIS A O 1
ATOM 1706 N N . ALA A 1 216 ? -11.101 6.540 4.471 1.00 95.62 216 ALA A N 1
ATOM 1707 C CA . ALA A 1 216 ? -11.204 5.276 5.171 1.00 95.62 216 ALA A CA 1
ATOM 1708 C C . ALA A 1 216 ? -9.832 4.778 5.623 1.00 95.62 216 ALA A C 1
ATOM 1710 O O . ALA A 1 216 ? -8.792 5.091 5.036 1.00 95.62 216 ALA A O 1
ATOM 1711 N N . LEU A 1 217 ? -9.839 3.972 6.678 1.00 94.19 217 LEU A N 1
ATOM 1712 C CA . LEU A 1 217 ? -8.651 3.278 7.151 1.00 94.19 217 LEU A CA 1
ATOM 1713 C C . LEU A 1 217 ? -8.812 1.774 6.969 1.00 94.19 217 LEU A C 1
ATOM 1715 O O . LEU A 1 217 ? -9.897 1.237 7.187 1.00 94.19 217 LEU A O 1
ATOM 1719 N N . ASP A 1 218 ? -7.711 1.100 6.643 1.00 90.12 218 ASP A N 1
ATOM 1720 C CA . ASP A 1 218 ? -7.700 -0.355 6.513 1.00 90.12 218 ASP A CA 1
ATOM 1721 C C . ASP A 1 218 ? -8.099 -1.028 7.846 1.00 90.12 218 ASP A C 1
ATOM 1723 O O . ASP A 1 218 ? -7.402 -0.943 8.875 1.00 90.12 218 ASP A O 1
ATOM 1727 N N . ILE A 1 219 ? -9.249 -1.710 7.831 1.00 90.94 219 ILE A N 1
ATOM 1728 C CA . ILE A 1 219 ? -9.816 -2.376 9.005 1.00 90.94 219 ILE A CA 1
ATOM 1729 C C . ILE A 1 219 ? -8.957 -3.545 9.491 1.00 90.94 219 ILE A C 1
ATOM 1731 O O . ILE A 1 219 ? -8.912 -3.813 10.700 1.00 90.94 219 ILE A O 1
ATOM 1735 N N . TRP A 1 220 ? -8.214 -4.212 8.605 1.00 90.81 220 TRP A N 1
ATOM 1736 C CA . TRP A 1 220 ? -7.335 -5.315 8.976 1.00 90.81 220 TRP A CA 1
ATOM 1737 C C . TRP A 1 220 ? -6.269 -4.837 9.966 1.00 90.81 220 TRP A C 1
ATOM 1739 O O . TRP A 1 220 ? -6.107 -5.417 11.046 1.00 90.81 220 TRP A O 1
ATOM 1749 N N . HIS A 1 221 ? -5.623 -3.700 9.686 1.00 87.44 221 HIS A N 1
ATOM 1750 C CA . HIS A 1 221 ? -4.607 -3.123 10.574 1.00 87.44 221 HIS A CA 1
ATOM 1751 C C . HIS A 1 221 ? -5.168 -2.779 11.957 1.00 87.44 221 HIS A C 1
ATOM 1753 O O . HIS A 1 221 ? -4.515 -3.010 12.986 1.00 87.44 221 HIS A O 1
ATOM 1759 N N . LYS A 1 222 ? -6.384 -2.227 12.008 1.00 91.50 222 LYS A N 1
ATOM 1760 C CA . LYS A 1 222 ? -7.062 -1.901 13.268 1.00 91.50 222 LYS A CA 1
ATOM 1761 C C . LYS A 1 222 ? -7.404 -3.156 14.065 1.00 91.50 222 LYS A C 1
ATOM 1763 O O . LYS A 1 222 ? -7.180 -3.180 15.275 1.00 91.50 222 LYS A O 1
ATOM 1768 N N . SER A 1 223 ? -7.840 -4.206 13.384 1.00 92.50 223 SER A N 1
ATOM 1769 C CA . SER A 1 223 ? -8.202 -5.499 13.969 1.00 92.50 223 SER A CA 1
ATOM 1770 C C . SER A 1 223 ? -6.998 -6.246 14.534 1.00 92.50 223 SER A C 1
ATOM 1772 O O . SER A 1 223 ? -7.055 -6.787 15.640 1.00 92.50 223 SER A O 1
ATOM 1774 N N . VAL A 1 224 ? -5.857 -6.198 13.842 1.00 91.31 224 VAL A N 1
ATOM 1775 C CA . VAL A 1 224 ? -4.581 -6.714 14.359 1.00 91.31 224 VAL A CA 1
ATOM 1776 C C . VAL A 1 224 ? -4.155 -5.943 15.614 1.0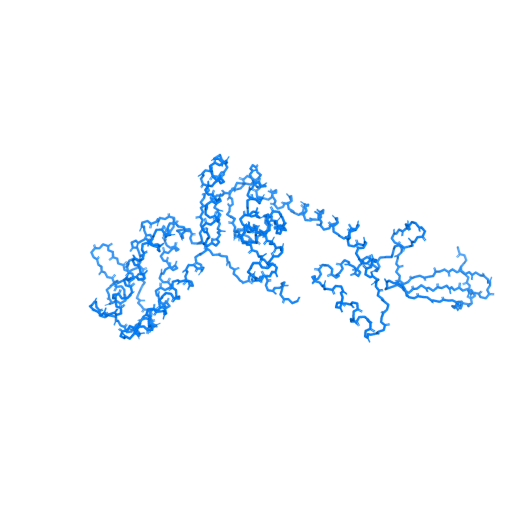0 91.31 224 VAL A C 1
ATOM 1778 O O . VAL A 1 224 ? -3.730 -6.544 16.604 1.00 91.31 224 VAL A O 1
ATOM 1781 N N . LYS A 1 225 ? -4.288 -4.608 15.621 1.00 92.50 225 LYS A N 1
ATOM 1782 C CA . LYS A 1 225 ? -3.993 -3.781 16.808 1.00 92.50 225 LYS A CA 1
ATOM 1783 C C . LYS A 1 225 ? -4.944 -4.087 17.974 1.00 92.50 225 LYS A C 1
ATOM 1785 O O . LYS A 1 225 ? -4.478 -4.152 19.111 1.00 92.50 225 LYS A O 1
ATOM 1790 N N . LEU A 1 226 ? -6.235 -4.293 17.706 1.00 95.31 226 LEU A N 1
ATOM 1791 C CA . LEU A 1 226 ? -7.232 -4.708 18.698 1.00 95.31 226 LEU A CA 1
ATOM 1792 C C . LEU A 1 226 ? -6.855 -6.060 19.315 1.00 95.31 226 LEU A C 1
ATOM 1794 O O . LEU A 1 226 ? -6.733 -6.158 20.533 1.00 95.31 226 LEU A O 1
ATOM 1798 N N . THR A 1 227 ? -6.548 -7.050 18.476 1.00 95.50 227 THR A N 1
ATOM 1799 C CA . THR A 1 227 ? -6.091 -8.383 18.901 1.00 95.50 227 THR A CA 1
ATOM 1800 C C . THR A 1 227 ? -4.887 -8.274 19.837 1.00 95.50 227 THR A C 1
ATOM 1802 O O . THR A 1 227 ? -4.904 -8.819 20.934 1.00 95.50 227 THR A O 1
ATOM 1805 N N . LYS A 1 228 ? -3.868 -7.476 19.480 1.00 96.06 228 LYS A N 1
ATOM 1806 C CA . LYS A 1 228 ? -2.692 -7.246 20.342 1.00 96.06 228 LYS A CA 1
ATOM 1807 C C . LYS A 1 228 ? -3.052 -6.637 21.703 1.00 96.06 228 LYS A C 1
ATOM 1809 O O . LYS A 1 228 ? -2.443 -7.008 22.707 1.00 96.06 228 LYS A O 1
ATOM 1814 N N . LYS A 1 229 ? -4.009 -5.700 21.754 1.00 96.75 229 LYS A N 1
ATOM 1815 C CA . LYS A 1 229 ? -4.488 -5.114 23.019 1.00 96.75 229 LYS A CA 1
ATOM 1816 C C . LYS A 1 229 ? -5.197 -6.162 23.881 1.00 96.75 229 LYS A C 1
ATOM 1818 O O . LYS A 1 229 ? -4.883 -6.257 25.065 1.00 96.75 229 LYS A O 1
ATOM 1823 N N . LEU A 1 230 ? -6.083 -6.961 23.286 1.00 97.06 230 LEU A N 1
ATOM 1824 C CA . LEU A 1 230 ? -6.806 -8.037 23.970 1.00 97.06 230 LEU A CA 1
ATOM 1825 C C . LEU A 1 230 ? -5.847 -9.108 24.495 1.00 97.06 230 LEU A C 1
ATOM 1827 O O . LEU A 1 230 ? -5.868 -9.412 25.683 1.00 97.06 230 LEU A O 1
ATOM 1831 N N . SER A 1 231 ? -4.904 -9.578 23.675 1.00 96.38 231 SER A N 1
ATOM 1832 C CA . SER A 1 231 ? -3.887 -10.543 24.110 1.00 96.38 231 SER A CA 1
ATOM 1833 C C . SER A 1 231 ? -2.988 -9.997 25.223 1.00 96.38 231 SER A C 1
ATOM 1835 O O . SER A 1 231 ? -2.519 -10.758 26.065 1.00 96.38 231 SER A O 1
ATOM 1837 N N . LYS A 1 232 ? -2.721 -8.683 25.259 1.00 96.94 232 LYS A N 1
ATOM 1838 C CA . LYS A 1 232 ? -2.001 -8.058 26.381 1.00 96.94 232 LYS A CA 1
ATOM 1839 C C . LYS A 1 232 ? -2.856 -8.038 27.650 1.00 96.94 232 LYS A C 1
ATOM 1841 O O . LYS A 1 232 ? -2.324 -8.310 28.722 1.00 96.94 232 LYS A O 1
ATOM 1846 N N . ALA A 1 233 ? -4.146 -7.726 27.533 1.00 96.62 233 ALA A N 1
ATOM 1847 C CA . ALA A 1 233 ? -5.081 -7.744 28.655 1.00 96.62 233 ALA A CA 1
ATOM 1848 C C . ALA A 1 233 ? -5.257 -9.161 29.226 1.00 96.62 233 ALA A C 1
ATOM 1850 O O . ALA A 1 233 ? -5.248 -9.329 30.440 1.00 96.62 233 ALA A O 1
ATOM 1851 N N . ALA A 1 234 ? -5.301 -10.178 28.363 1.00 96.56 234 ALA A N 1
ATOM 1852 C CA . ALA A 1 234 ? -5.432 -11.580 28.750 1.00 96.56 234 ALA A CA 1
ATOM 1853 C C . ALA A 1 234 ? -4.237 -12.126 29.554 1.00 96.56 234 ALA A C 1
ATOM 1855 O O . ALA A 1 234 ? -4.383 -13.066 30.325 1.00 96.56 234 ALA A O 1
ATOM 1856 N N . LYS A 1 235 ? -3.050 -11.521 29.411 1.00 96.69 235 LYS A N 1
ATOM 1857 C CA . LYS A 1 235 ? -1.844 -11.882 30.181 1.00 96.69 235 LYS A CA 1
ATOM 1858 C C . LYS A 1 235 ? -1.828 -11.313 31.604 1.00 96.69 235 LYS A C 1
ATOM 1860 O O . LYS A 1 235 ? -0.900 -11.590 32.360 1.00 96.69 235 LYS A O 1
ATOM 1865 N N . ILE A 1 236 ? -2.796 -10.472 31.968 1.00 96.31 236 ILE A N 1
ATOM 1866 C CA . ILE A 1 236 ? -2.928 -9.961 33.333 1.00 96.31 236 ILE A CA 1
ATOM 1867 C C . ILE A 1 236 ? -3.496 -11.086 34.203 1.00 96.31 236 ILE A C 1
ATOM 1869 O O . ILE A 1 236 ? -4.525 -11.655 33.863 1.00 96.31 236 ILE A O 1
ATOM 1873 N N . LYS A 1 237 ? -2.863 -11.364 35.351 1.00 95.75 237 LYS A N 1
ATOM 1874 C CA . LYS A 1 237 ? -3.345 -12.373 36.311 1.00 95.75 237 LYS A CA 1
ATOM 1875 C C . LYS A 1 237 ? -4.817 -12.132 36.675 1.00 95.75 237 LYS A C 1
ATOM 1877 O O . LYS A 1 237 ? -5.134 -11.039 37.169 1.00 95.75 237 LYS A O 1
ATOM 1882 N N . GLY A 1 238 ? -5.664 -13.142 36.489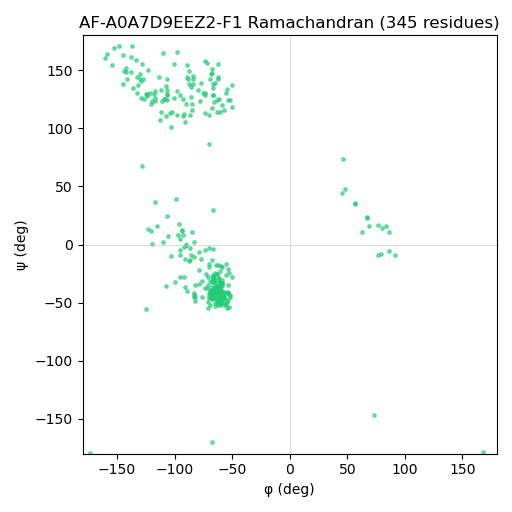 1.00 94.75 238 GLY A N 1
ATOM 1883 C CA . GLY A 1 238 ? -7.115 -13.084 36.701 1.00 94.75 238 GLY A CA 1
ATOM 1884 C C . GLY A 1 238 ? -7.922 -12.584 35.494 1.00 94.75 238 GLY A C 1
ATOM 1885 O O . GLY A 1 238 ? -9.095 -12.253 35.654 1.00 94.75 238 GLY A O 1
ATOM 1886 N N . CYS A 1 239 ? -7.300 -12.466 34.316 1.00 96.88 239 CYS A N 1
ATOM 1887 C CA . CYS A 1 239 ? -7.934 -12.053 33.061 1.00 96.88 239 CYS A CA 1
ATOM 1888 C C . CYS A 1 239 ? -7.776 -13.090 31.932 1.00 96.88 239 CYS A C 1
ATOM 1890 O O . CYS A 1 239 ? -8.030 -12.774 30.770 1.00 96.88 239 CYS A O 1
ATOM 1892 N N . GLU A 1 240 ? -7.350 -14.312 32.251 1.00 96.25 240 GLU A N 1
ATOM 1893 C CA . GLU A 1 240 ? -6.934 -15.347 31.297 1.00 96.25 240 GLU A CA 1
ATOM 1894 C C . GLU A 1 240 ? -8.054 -15.716 30.306 1.00 96.25 240 GLU A C 1
ATOM 1896 O O . GLU A 1 240 ? -7.777 -15.933 29.122 1.00 96.25 240 GLU A O 1
ATOM 1901 N N . VAL A 1 241 ? -9.313 -15.661 30.766 1.00 94.88 241 VAL A N 1
ATOM 1902 C CA . VAL A 1 241 ? -10.540 -15.890 29.978 1.00 94.88 241 VAL A CA 1
ATOM 1903 C C . VAL A 1 241 ? -10.650 -14.990 28.739 1.00 94.88 241 VAL A C 1
ATOM 1905 O O . VAL A 1 241 ? -11.222 -15.390 27.729 1.00 94.88 241 VAL A O 1
ATOM 1908 N N . LEU A 1 242 ? -10.025 -13.802 28.733 1.00 94.94 242 LEU A N 1
ATOM 1909 C CA . LEU A 1 242 ? -9.989 -12.928 27.549 1.00 94.94 242 LEU A CA 1
ATOM 1910 C C . LEU A 1 242 ? -9.307 -13.584 26.341 1.00 94.94 242 LEU A C 1
ATOM 1912 O O . LEU A 1 242 ? -9.559 -13.181 25.203 1.00 94.94 242 LEU A O 1
ATOM 1916 N N . SER A 1 243 ? -8.448 -14.582 26.559 1.00 93.81 243 SER A N 1
ATOM 1917 C CA . SER A 1 243 ? -7.816 -15.328 25.467 1.00 93.81 243 SER A CA 1
ATOM 1918 C C . SER A 1 243 ? -8.859 -16.070 24.628 1.00 93.81 243 SER A C 1
ATOM 1920 O O . SER A 1 243 ? -8.775 -16.041 23.403 1.00 93.81 243 SER A O 1
ATOM 1922 N N . GLU A 1 244 ? -9.876 -16.659 25.269 1.00 92.81 244 GLU A N 1
ATOM 1923 C CA . GLU A 1 244 ? -10.954 -17.401 24.597 1.00 92.81 244 GLU A CA 1
ATOM 1924 C C . GLU A 1 244 ? -11.844 -16.494 23.741 1.00 92.81 244 GLU A C 1
ATOM 1926 O O . GLU A 1 244 ? -12.349 -16.934 22.703 1.00 92.81 244 GLU A O 1
ATOM 1931 N N . TRP A 1 245 ? -11.986 -15.233 24.162 1.00 93.75 245 TRP A N 1
ATOM 1932 C CA . TRP A 1 245 ? -12.832 -14.210 23.544 1.00 93.75 245 TRP A CA 1
ATOM 1933 C C . TRP A 1 245 ? -12.100 -13.288 22.569 1.00 93.75 245 TRP A C 1
ATOM 1935 O O . TRP A 1 245 ? -12.741 -12.522 21.855 1.00 93.75 245 TRP A O 1
ATOM 1945 N N . THR A 1 246 ? -10.768 -13.348 22.493 1.00 93.62 246 THR A N 1
ATOM 1946 C CA . THR A 1 246 ? -9.984 -12.428 21.652 1.00 93.62 246 THR A CA 1
ATOM 1947 C C . THR A 1 246 ? -10.396 -12.498 20.178 1.00 93.62 246 THR A C 1
ATOM 1949 O O . THR A 1 246 ? -10.551 -11.464 19.528 1.00 93.62 246 THR A O 1
ATOM 1952 N N . GLU A 1 247 ? -10.581 -13.707 19.651 1.00 90.69 247 GLU A N 1
ATOM 1953 C CA . GLU A 1 247 ? -11.030 -13.916 18.275 1.00 90.69 247 GLU A CA 1
ATOM 1954 C C . GLU A 1 247 ? -12.506 -13.534 18.062 1.00 90.69 247 GLU A C 1
ATOM 1956 O O . GLU A 1 247 ? -12.748 -12.725 17.165 1.00 90.69 247 GLU A O 1
ATOM 1961 N N . PRO A 1 248 ? -13.471 -13.988 18.887 1.00 91.25 248 PRO A N 1
ATOM 1962 C CA . PRO A 1 248 ? -14.857 -13.523 18.810 1.00 91.25 248 PRO A CA 1
ATOM 1963 C C . PRO A 1 248 ? -15.001 -11.996 18.839 1.00 91.25 248 PRO A C 1
ATOM 1965 O O . PRO A 1 248 ? -15.676 -11.427 17.990 1.00 91.25 248 PRO A O 1
ATOM 1968 N N . ILE A 1 249 ? -14.289 -11.300 19.733 1.00 94.44 249 ILE A N 1
ATOM 1969 C CA . ILE A 1 249 ? -14.320 -9.829 19.816 1.00 94.44 249 ILE A CA 1
ATOM 1970 C C . ILE A 1 249 ? -13.750 -9.188 18.541 1.00 94.44 249 ILE A C 1
ATOM 1972 O O . ILE A 1 249 ? -14.273 -8.183 18.053 1.00 94.44 249 ILE A O 1
ATOM 1976 N N . ARG A 1 250 ? -12.669 -9.749 17.981 1.00 94.19 250 ARG A N 1
ATOM 1977 C CA . ARG A 1 250 ? -12.103 -9.286 16.705 1.00 94.19 250 ARG A CA 1
ATOM 1978 C C . ARG A 1 250 ? -13.103 -9.480 15.563 1.00 94.19 250 ARG A C 1
ATOM 1980 O O . ARG A 1 250 ? -13.254 -8.573 14.751 1.00 94.19 250 ARG A O 1
ATOM 1987 N N . ASN A 1 251 ? -13.767 -10.630 15.501 1.00 91.50 251 ASN A N 1
ATOM 1988 C CA . ASN A 1 251 ? -14.749 -10.941 14.465 1.00 91.50 251 ASN A CA 1
ATOM 1989 C C . ASN A 1 251 ? -16.000 -10.059 14.607 1.00 91.50 251 ASN A C 1
ATOM 1991 O O . ASN A 1 251 ? -16.480 -9.528 13.610 1.00 91.50 251 ASN A O 1
ATOM 1995 N N . HIS A 1 252 ? -16.448 -9.794 15.839 1.00 92.31 252 HIS A N 1
ATOM 1996 C CA . HIS A 1 252 ? -17.504 -8.820 16.124 1.00 92.31 252 HIS A CA 1
ATOM 1997 C C . HIS A 1 252 ? -17.143 -7.433 15.594 1.00 92.31 252 HIS A C 1
ATOM 1999 O O . HIS A 1 252 ? -17.952 -6.808 14.921 1.00 92.31 252 HIS A O 1
ATOM 2005 N N . PHE A 1 253 ? -15.904 -6.968 15.808 1.00 94.62 253 PHE A N 1
ATOM 2006 C CA . PHE A 1 253 ? -15.446 -5.688 15.251 1.00 94.62 253 PHE A CA 1
ATOM 2007 C C . PHE A 1 253 ? -15.544 -5.636 13.715 1.00 94.62 253 PHE A C 1
ATOM 2009 O O . PHE A 1 253 ? -15.958 -4.614 13.168 1.00 94.62 253 PHE A O 1
ATOM 2016 N N . TRP A 1 254 ? -15.190 -6.723 13.020 1.00 93.31 254 TRP A N 1
ATOM 2017 C CA . TRP A 1 254 ? -15.348 -6.817 11.562 1.00 93.31 254 TRP A CA 1
ATOM 2018 C C . TRP A 1 254 ? -16.814 -6.732 11.158 1.00 93.31 254 TRP A C 1
ATOM 2020 O O . TRP A 1 254 ? -17.168 -5.915 10.310 1.00 93.31 254 TRP A O 1
ATOM 2030 N N . TYR A 1 255 ? -17.652 -7.537 11.804 1.00 91.56 255 TYR A N 1
ATOM 2031 C CA . TYR A 1 255 ? -19.077 -7.606 11.532 1.00 91.56 255 TYR A CA 1
ATOM 2032 C C . TYR A 1 255 ? -19.768 -6.251 11.739 1.00 91.56 255 TYR A C 1
ATOM 2034 O O . TYR A 1 255 ? -20.430 -5.754 10.832 1.00 91.56 255 TYR A O 1
ATOM 2042 N N . VAL A 1 256 ? -19.556 -5.581 12.879 1.00 93.00 256 VAL A N 1
ATOM 2043 C CA . VAL A 1 256 ? -20.211 -4.285 13.139 1.00 93.00 256 VAL A CA 1
ATOM 2044 C C . VAL A 1 256 ? -19.725 -3.185 12.201 1.00 93.00 256 VAL A C 1
ATOM 2046 O O . VAL A 1 256 ? -20.499 -2.299 11.845 1.00 93.00 256 VAL A O 1
ATOM 2049 N N . ALA A 1 257 ? -18.462 -3.229 11.769 1.00 93.75 257 ALA A N 1
ATOM 2050 C CA . ALA A 1 257 ? -17.955 -2.296 10.774 1.00 93.75 257 ALA A CA 1
ATOM 2051 C C . ALA A 1 257 ? -18.601 -2.536 9.403 1.00 93.75 257 ALA A C 1
ATOM 2053 O O . ALA A 1 257 ? -19.036 -1.576 8.768 1.00 93.75 257 ALA A O 1
ATOM 2054 N N . GLN A 1 258 ? -18.739 -3.796 8.988 1.00 92.50 258 GLN A N 1
ATOM 2055 C CA . GLN A 1 258 ? -19.436 -4.185 7.762 1.00 92.50 258 GLN A CA 1
ATOM 2056 C C . GLN A 1 258 ? -20.913 -3.765 7.780 1.00 92.50 258 GLN A C 1
ATOM 2058 O O . GLN A 1 258 ? -21.398 -3.139 6.836 1.00 92.50 258 GLN A O 1
ATOM 2063 N N . GLU A 1 259 ? -21.611 -4.018 8.886 1.00 92.25 259 GLU A N 1
ATOM 2064 C CA . GLU A 1 259 ? -23.037 -3.714 9.028 1.00 92.25 259 GLU A CA 1
ATOM 2065 C C . GLU A 1 259 ? -23.341 -2.235 9.280 1.00 92.25 259 GLU A C 1
ATOM 2067 O O . GLU A 1 259 ? -24.495 -1.802 9.160 1.00 92.25 259 GLU A O 1
ATOM 2072 N N . SER A 1 260 ? -22.328 -1.429 9.600 1.00 92.19 260 SER A N 1
ATOM 2073 C CA . SER A 1 260 ? -22.511 0.001 9.845 1.00 92.19 260 SER A CA 1
ATOM 2074 C C . SER A 1 260 ? -22.935 0.779 8.595 1.00 92.19 260 SER A C 1
ATOM 2076 O O . SER A 1 260 ? -23.634 1.782 8.730 1.00 92.19 260 SER A O 1
ATOM 2078 N N . LYS A 1 261 ? -22.567 0.313 7.389 1.00 90.06 261 LYS A N 1
ATOM 2079 C CA . LYS A 1 261 ? -22.944 0.900 6.085 1.00 90.06 261 LYS A CA 1
ATOM 2080 C C . LYS A 1 261 ? -22.789 2.431 6.044 1.00 90.06 261 LYS A C 1
ATOM 2082 O O . LYS A 1 261 ? -23.678 3.143 5.585 1.00 90.06 261 LYS A O 1
ATOM 2087 N N . GLY A 1 262 ? -21.674 2.944 6.565 1.00 92.06 262 GLY A N 1
ATOM 2088 C CA . GLY A 1 262 ? -21.373 4.379 6.624 1.00 92.06 262 GLY A CA 1
ATOM 2089 C C . GLY A 1 262 ? -21.819 5.098 7.906 1.00 92.06 262 GLY A C 1
ATOM 2090 O O . GLY A 1 262 ? -21.432 6.245 8.123 1.00 92.06 262 GLY A O 1
ATOM 2091 N N . ASN A 1 263 ? -22.591 4.455 8.787 1.00 94.56 263 ASN A N 1
ATOM 2092 C CA . ASN A 1 263 ? -23.125 5.079 9.997 1.00 94.56 263 ASN A CA 1
ATOM 2093 C C . ASN A 1 263 ? -22.205 4.862 11.214 1.00 94.56 263 ASN A C 1
ATOM 2095 O O . ASN A 1 263 ? -22.095 3.763 11.756 1.00 94.56 263 ASN A O 1
ATOM 2099 N N . THR A 1 264 ? -21.573 5.947 11.672 1.00 95.12 264 THR A N 1
ATOM 2100 C CA . THR A 1 264 ? -20.635 5.919 12.809 1.00 95.12 264 THR A CA 1
ATOM 2101 C C . THR A 1 264 ? -21.313 5.585 14.136 1.00 95.12 264 THR A C 1
ATOM 2103 O O . THR A 1 264 ? -20.737 4.839 14.926 1.00 95.12 264 THR A O 1
ATOM 2106 N N . GLU A 1 265 ? -22.509 6.115 14.393 1.00 93.56 265 GLU A N 1
ATOM 2107 C CA . GLU A 1 265 ? -23.217 5.865 15.654 1.00 93.56 265 GLU A CA 1
ATOM 2108 C C . GLU A 1 265 ? -23.707 4.418 15.706 1.00 93.56 265 GLU A C 1
ATOM 2110 O O . GLU A 1 265 ? -23.386 3.710 16.654 1.00 93.56 265 GLU A O 1
ATOM 2115 N N . LYS A 1 266 ? -24.281 3.904 14.607 1.00 93.56 266 LYS A N 1
ATOM 2116 C CA . LYS A 1 266 ? -24.633 2.478 14.489 1.00 93.56 266 LYS A CA 1
ATOM 2117 C C . LYS A 1 266 ? -23.435 1.566 14.774 1.00 93.56 266 LYS A C 1
ATOM 2119 O O . LYS A 1 266 ? -23.585 0.556 15.462 1.00 93.56 266 LYS A O 1
ATOM 2124 N N . LEU A 1 267 ? -22.250 1.909 14.251 1.00 95.00 267 LEU A N 1
ATOM 2125 C CA . LEU A 1 267 ? -21.022 1.153 14.512 1.00 95.00 267 LEU A CA 1
ATOM 2126 C C . LEU A 1 267 ? -20.675 1.174 16.006 1.00 95.00 267 LEU A C 1
ATOM 2128 O O . LEU A 1 267 ? -20.424 0.117 16.579 1.00 95.00 267 LEU A O 1
ATOM 2132 N N . LYS A 1 268 ? -20.669 2.354 16.641 1.00 94.31 268 LYS A N 1
ATOM 2133 C CA . LYS A 1 268 ? -20.363 2.503 18.074 1.00 94.31 268 LYS A CA 1
ATOM 2134 C C . LYS A 1 268 ? -21.339 1.725 18.953 1.00 94.31 268 LYS A C 1
ATOM 2136 O O . LYS A 1 268 ? -20.885 0.975 19.813 1.00 94.31 268 LYS A O 1
ATOM 2141 N N . ASP A 1 269 ? -22.636 1.866 18.711 1.00 91.75 269 ASP A N 1
ATOM 2142 C CA . ASP A 1 269 ? -23.679 1.222 19.512 1.00 91.75 269 ASP A CA 1
ATOM 2143 C C . ASP A 1 269 ? -23.560 -0.303 19.415 1.00 91.75 269 ASP A C 1
ATOM 2145 O O . ASP A 1 269 ? -23.465 -1.003 20.425 1.00 91.75 269 ASP A O 1
ATOM 2149 N N . SER A 1 270 ? -23.407 -0.815 18.189 1.00 92.81 270 SER A N 1
ATOM 2150 C CA . SER A 1 270 ? -23.201 -2.248 17.946 1.00 92.81 270 SER A CA 1
ATOM 2151 C C . SER A 1 270 ? -21.880 -2.750 18.545 1.00 92.81 270 SER A C 1
ATOM 2153 O O . SER A 1 270 ? -21.798 -3.874 19.043 1.00 92.81 270 SER A O 1
ATOM 2155 N N . TRP A 1 271 ? -20.826 -1.926 18.529 1.00 95.25 271 TRP A N 1
ATOM 2156 C CA . TRP A 1 271 ? -19.536 -2.259 19.132 1.00 95.25 271 TRP A CA 1
ATOM 2157 C C . TRP A 1 271 ? -19.647 -2.453 20.647 1.00 95.25 271 TRP A C 1
ATOM 2159 O O . TRP A 1 271 ? -19.064 -3.402 21.173 1.00 95.25 271 TRP A O 1
ATOM 2169 N N . PHE A 1 272 ? -20.428 -1.627 21.350 1.00 94.25 272 PHE A N 1
ATOM 2170 C CA . PHE A 1 272 ? -20.638 -1.787 22.793 1.00 94.25 272 PHE A CA 1
ATOM 2171 C C . PHE A 1 272 ? -21.404 -3.058 23.163 1.00 94.25 272 PHE A C 1
ATOM 2173 O O . PHE A 1 272 ? -21.151 -3.602 24.241 1.00 94.25 272 PHE A O 1
ATOM 2180 N N . GLY A 1 273 ? -22.233 -3.590 22.258 1.00 92.12 273 GLY A N 1
ATOM 2181 C CA . GLY A 1 273 ? -22.925 -4.871 22.438 1.00 92.12 273 GLY A CA 1
ATOM 2182 C C . GLY A 1 273 ? -21.992 -6.037 22.791 1.00 92.12 273 GLY A C 1
ATOM 2183 O O . GLY A 1 273 ? -22.395 -6.959 23.495 1.00 92.12 273 GLY A O 1
ATOM 2184 N N . VAL A 1 274 ? -20.702 -5.960 22.428 1.00 93.44 274 VAL A N 1
ATOM 2185 C CA . VAL A 1 274 ? -19.705 -6.973 22.814 1.00 93.44 274 VAL A CA 1
ATOM 2186 C C . VAL A 1 274 ? -19.579 -7.137 24.332 1.00 93.44 274 VAL A C 1
ATOM 2188 O O . VAL A 1 274 ? -19.275 -8.225 24.804 1.00 93.44 274 VAL A O 1
ATOM 2191 N N . LEU A 1 275 ? -19.819 -6.076 25.111 1.00 94.75 275 LEU A N 1
ATOM 2192 C CA . LEU A 1 275 ? -19.734 -6.108 26.573 1.00 94.75 275 LEU A CA 1
ATOM 2193 C C . LEU A 1 275 ? -20.896 -6.878 27.218 1.00 94.75 275 LEU A C 1
ATOM 2195 O O . LEU A 1 275 ? -20.730 -7.381 28.326 1.00 94.75 275 LEU A O 1
ATOM 2199 N N . HIS A 1 276 ? -22.039 -6.961 26.537 1.00 92.31 276 HIS A N 1
ATOM 2200 C CA . HIS A 1 276 ? -23.182 -7.779 26.945 1.00 92.31 276 HIS A CA 1
ATOM 2201 C C . HIS A 1 276 ? -22.990 -9.225 26.481 1.00 92.31 276 HIS A C 1
ATOM 2203 O O . HIS A 1 276 ? -23.091 -10.165 27.269 1.00 92.31 276 HIS A O 1
ATOM 2209 N N . HIS A 1 277 ? -22.561 -9.393 25.232 1.00 90.00 277 HIS A N 1
ATOM 2210 C CA . HIS A 1 277 ? -22.383 -10.705 24.627 1.00 90.00 277 HIS A CA 1
ATOM 2211 C C . HIS A 1 277 ? -21.392 -11.599 25.399 1.00 90.00 277 HIS A C 1
ATOM 2213 O O . HIS A 1 277 ? -21.679 -12.763 25.658 1.00 90.00 277 HIS A O 1
ATOM 2219 N N . VAL A 1 278 ? -20.250 -11.063 25.856 1.00 91.50 278 VAL A N 1
ATOM 2220 C CA . VAL A 1 278 ? -19.242 -11.862 26.594 1.00 91.50 278 VAL A CA 1
ATOM 2221 C C . VAL A 1 278 ? -19.704 -12.350 27.975 1.00 91.50 278 VAL A C 1
ATOM 2223 O O . VAL A 1 278 ? -19.038 -13.196 28.577 1.00 91.50 278 VAL A O 1
ATOM 2226 N N . VAL A 1 279 ? -20.806 -11.806 28.503 1.00 91.81 279 VAL A N 1
ATOM 2227 C CA . VAL A 1 279 ? -21.422 -12.236 29.770 1.00 91.81 279 VAL A CA 1
ATOM 2228 C C . VAL A 1 279 ? -22.709 -13.046 29.548 1.00 91.81 279 VAL A C 1
ATOM 2230 O O . VAL A 1 279 ? -23.399 -13.360 30.512 1.00 91.81 279 VAL A O 1
ATOM 2233 N N . GLY A 1 280 ? -23.024 -13.395 28.294 1.00 88.00 280 GLY A N 1
ATOM 2234 C CA . GLY A 1 280 ? -24.222 -14.154 27.919 1.00 88.00 280 GLY A CA 1
ATOM 2235 C C . GLY A 1 280 ? -25.499 -13.315 27.845 1.00 88.00 280 GLY A C 1
ATOM 2236 O O . GLY A 1 280 ? -26.595 -13.868 27.816 1.00 88.00 280 GLY A O 1
ATOM 2237 N N . GLU A 1 281 ? -25.383 -11.985 27.827 1.00 89.06 281 GLU A N 1
ATOM 2238 C CA . GLU A 1 281 ? -26.520 -11.088 27.625 1.00 89.06 281 GLU A CA 1
ATOM 2239 C C . GLU A 1 281 ? -26.670 -10.775 26.139 1.00 89.06 281 GLU A C 1
ATOM 2241 O O . GLU A 1 281 ? -25.830 -10.101 25.542 1.00 89.06 281 GLU A O 1
ATOM 2246 N N . HIS A 1 282 ? -27.753 -11.273 25.549 1.00 86.19 282 HIS A N 1
ATOM 2247 C CA . HIS A 1 282 ? -28.059 -11.086 24.129 1.00 86.19 282 HIS A CA 1
ATOM 2248 C C . HIS A 1 282 ? -29.150 -10.041 23.875 1.00 86.19 282 HIS A C 1
ATOM 2250 O O . HIS A 1 282 ? -29.319 -9.619 22.736 1.00 86.19 282 HIS A O 1
ATOM 2256 N N . GLU A 1 283 ? -29.825 -9.585 24.930 1.00 87.00 283 GLU A N 1
ATOM 2257 C CA . GLU A 1 283 ? -30.821 -8.515 24.919 1.00 87.00 283 GLU A CA 1
ATOM 2258 C C . GLU A 1 283 ? -30.504 -7.536 26.060 1.00 87.00 283 GLU A C 1
ATOM 2260 O O . GLU A 1 283 ? -30.153 -7.946 27.171 1.00 87.00 283 GLU A O 1
ATOM 2265 N N . TRP A 1 284 ? -30.597 -6.235 25.792 1.00 89.56 284 TRP A N 1
ATOM 2266 C CA . TRP A 1 284 ? -30.403 -5.156 26.762 1.00 89.56 284 TRP A CA 1
ATOM 2267 C C . TRP A 1 284 ? -31.293 -3.956 26.410 1.00 89.56 284 TRP A C 1
ATOM 2269 O O . TRP A 1 284 ? -31.930 -3.919 25.364 1.00 89.56 284 TRP A O 1
ATOM 2279 N N . ALA A 1 285 ? -31.364 -2.963 27.303 1.00 82.19 285 ALA A N 1
ATOM 2280 C CA . ALA A 1 285 ? -32.342 -1.870 27.213 1.00 82.19 285 ALA A CA 1
ATOM 2281 C C . ALA A 1 285 ? -32.353 -1.128 25.861 1.00 82.19 285 ALA A C 1
ATOM 2283 O O . ALA A 1 285 ? -33.416 -0.737 25.391 1.00 82.19 285 ALA A O 1
ATOM 2284 N N . ASP A 1 286 ? -31.181 -0.983 25.240 1.00 80.56 286 ASP A N 1
ATOM 2285 C CA . ASP A 1 286 ? -30.989 -0.214 24.008 1.00 80.56 286 ASP A CA 1
ATOM 2286 C C . ASP A 1 286 ? -30.556 -1.086 22.811 1.00 80.56 286 ASP A C 1
ATOM 2288 O O . ASP A 1 286 ? -30.039 -0.562 21.823 1.00 80.56 286 ASP A O 1
ATOM 2292 N N . GLY A 1 287 ? -30.706 -2.417 22.873 1.00 84.19 287 GLY A N 1
ATOM 2293 C CA . GLY A 1 287 ? -30.352 -3.271 21.738 1.00 84.19 287 GLY A CA 1
ATOM 2294 C C . GLY A 1 287 ? -30.285 -4.769 22.011 1.00 84.19 287 GLY A C 1
ATOM 2295 O O . GLY A 1 287 ? -30.517 -5.249 23.116 1.00 84.19 287 GLY A O 1
ATOM 2296 N N . GLU A 1 288 ? -29.935 -5.505 20.963 1.00 87.06 288 GLU A N 1
ATOM 2297 C CA . GLU A 1 288 ? -29.809 -6.959 20.974 1.00 87.06 288 GLU A CA 1
ATOM 2298 C C . GLU A 1 288 ? -28.664 -7.417 20.061 1.00 87.06 288 GLU A C 1
ATOM 2300 O O . GLU A 1 288 ? -28.174 -6.678 19.194 1.00 87.06 288 GLU A O 1
ATOM 2305 N N . CYS A 1 289 ? -28.216 -8.655 20.247 1.00 84.56 289 CYS A N 1
ATOM 2306 C CA . CYS A 1 289 ? -27.310 -9.298 19.308 1.00 84.56 289 CYS A CA 1
ATOM 2307 C C . CYS A 1 289 ? -28.013 -9.550 17.964 1.00 84.56 289 CYS A C 1
ATOM 2309 O O . CYS A 1 289 ? -29.111 -10.083 17.914 1.00 84.56 289 CYS A O 1
ATOM 2311 N N . THR A 1 290 ? -27.347 -9.233 16.851 1.00 79.94 290 THR A N 1
ATOM 2312 C CA . THR A 1 290 ? -27.922 -9.358 15.493 1.00 79.94 290 THR A CA 1
ATOM 2313 C C . THR A 1 290 ? -27.546 -10.664 14.782 1.00 79.94 290 THR A C 1
ATOM 2315 O O . THR A 1 290 ? -27.651 -10.764 13.561 1.00 79.94 290 THR A O 1
ATOM 2318 N N . HIS A 1 291 ? -27.089 -11.667 15.533 1.00 72.88 291 HIS A N 1
ATOM 2319 C CA . HIS A 1 291 ? -26.769 -12.998 15.019 1.00 72.88 291 HIS A CA 1
ATOM 2320 C C . HIS A 1 291 ? -27.909 -13.988 15.313 1.00 72.88 291 HIS A C 1
ATOM 2322 O O . HIS A 1 291 ? -28.674 -13.807 16.258 1.00 72.88 291 HIS A O 1
ATOM 2328 N N . GLY A 1 292 ? -28.010 -15.055 14.511 1.00 67.62 292 GLY A N 1
ATOM 2329 C CA . GLY A 1 292 ? -28.895 -16.193 14.802 1.00 67.62 292 GLY A CA 1
ATOM 2330 C C . GLY A 1 292 ? -28.435 -16.996 16.032 1.00 67.62 292 GLY A C 1
ATOM 2331 O O . GLY A 1 292 ? -27.524 -16.562 16.734 1.00 67.62 292 GLY A O 1
ATOM 2332 N N . PRO A 1 293 ? -29.020 -18.174 16.313 1.00 64.44 293 PRO A N 1
ATOM 2333 C CA . PRO A 1 293 ? -28.575 -19.027 17.418 1.00 64.44 293 PRO A CA 1
ATOM 2334 C C . PRO A 1 293 ? -27.058 -19.254 17.378 1.00 64.44 293 PRO A C 1
ATOM 2336 O O . PRO A 1 293 ? -26.502 -19.471 16.297 1.00 64.44 293 PRO A O 1
ATOM 2339 N N . LEU A 1 294 ? -26.403 -19.184 18.541 1.00 64.12 294 LEU A N 1
ATOM 2340 C CA . LEU A 1 294 ? -24.963 -19.419 18.658 1.00 64.12 294 LEU A CA 1
ATOM 2341 C C . LEU A 1 294 ? -24.621 -20.788 18.060 1.00 64.12 294 LEU A C 1
ATOM 2343 O O . LEU A 1 294 ? -25.297 -21.784 18.313 1.00 64.12 294 LEU A O 1
ATOM 2347 N N . VAL A 1 295 ? -23.571 -20.844 17.248 1.00 59.66 295 VAL A N 1
ATOM 2348 C CA . VAL A 1 295 ? -23.052 -22.122 16.745 1.00 59.66 295 VAL A CA 1
ATOM 2349 C C . VAL A 1 295 ? -22.308 -22.858 17.867 1.00 59.66 295 VAL A C 1
ATOM 2351 O O . VAL A 1 295 ? -21.798 -22.233 18.794 1.00 59.66 295 VAL A O 1
ATOM 2354 N N . SER A 1 296 ? -22.158 -24.182 17.773 1.00 52.47 296 SER A N 1
ATOM 2355 C CA . SER A 1 296 ? -21.536 -25.031 18.814 1.00 52.47 296 SER A CA 1
ATOM 2356 C C . SER A 1 296 ? -20.111 -24.616 19.244 1.00 52.47 296 SER A C 1
ATOM 2358 O O . SER A 1 296 ? -19.603 -25.050 20.280 1.00 52.47 296 SER A O 1
ATOM 2360 N N . THR A 1 297 ? -19.425 -23.789 18.447 1.00 52.66 297 THR A N 1
ATOM 2361 C CA . THR A 1 297 ? -18.118 -23.184 18.763 1.00 52.66 297 THR A CA 1
ATOM 2362 C C . THR A 1 297 ? -18.196 -21.979 19.707 1.00 52.66 297 THR A C 1
ATOM 2364 O O . THR A 1 297 ? -17.199 -21.646 20.349 1.00 52.66 297 THR A O 1
ATOM 2367 N N . GLU A 1 298 ? -19.352 -21.323 19.787 1.00 56.66 298 GLU A N 1
ATOM 2368 C CA . GLU A 1 298 ? -19.639 -20.185 20.668 1.00 56.66 298 GLU A CA 1
ATOM 2369 C C . GLU A 1 298 ? -20.312 -20.637 21.975 1.00 56.66 298 GLU A C 1
ATOM 2371 O O . GLU A 1 298 ? -20.056 -20.044 23.019 1.00 56.66 298 GLU A O 1
ATOM 2376 N N . GLU A 1 299 ? -21.054 -21.752 21.958 1.00 60.47 299 GLU A N 1
ATOM 2377 C CA . GLU A 1 299 ? -21.685 -22.349 23.152 1.00 60.47 299 GLU A CA 1
ATOM 2378 C C . GLU A 1 299 ? -20.680 -22.836 24.214 1.00 60.47 299 GLU A C 1
ATOM 2380 O O . GLU A 1 299 ? -20.997 -22.891 25.398 1.00 60.47 299 GLU A O 1
ATOM 2385 N N . ASN A 1 300 ? -19.451 -23.174 23.811 1.00 69.69 300 ASN A N 1
ATOM 2386 C CA . ASN A 1 300 ? -18.425 -23.734 24.701 1.00 69.69 300 ASN A CA 1
ATOM 2387 C C . ASN A 1 300 ? -17.477 -22.680 25.307 1.00 69.69 300 ASN A C 1
ATOM 2389 O O . ASN A 1 300 ? -16.422 -23.035 25.837 1.00 69.69 300 ASN A O 1
ATOM 2393 N N . LYS A 1 301 ? -17.789 -21.384 25.185 1.00 81.44 301 LYS A N 1
ATOM 2394 C CA . LYS A 1 301 ? -16.933 -20.299 25.689 1.00 81.44 301 LYS A CA 1
ATOM 2395 C C . LYS A 1 301 ? -17.247 -19.973 27.142 1.00 81.44 301 LYS A C 1
ATOM 2397 O O . LYS A 1 301 ? -18.405 -19.857 27.533 1.00 81.44 301 LYS A O 1
ATOM 2402 N N . THR A 1 302 ? -16.204 -19.751 27.939 1.00 90.12 302 THR A N 1
ATOM 2403 C CA . THR A 1 302 ? -16.378 -19.355 29.339 1.00 90.12 302 THR A CA 1
ATOM 2404 C C . THR A 1 302 ? -16.920 -17.928 29.412 1.00 90.12 302 THR A C 1
ATOM 2406 O O . THR A 1 302 ? -16.207 -16.979 29.077 1.00 90.12 302 THR A O 1
ATOM 2409 N N . LEU A 1 303 ? -18.166 -17.757 29.860 1.00 91.19 303 LEU A N 1
ATOM 2410 C CA . LEU A 1 303 ? -18.749 -16.432 30.089 1.00 91.19 303 LEU A CA 1
ATOM 2411 C C . LEU A 1 303 ? -17.967 -15.671 31.168 1.00 91.19 303 LEU A C 1
ATOM 2413 O O . LEU A 1 303 ? -17.490 -16.251 32.147 1.00 91.19 303 LEU A O 1
ATOM 2417 N N . MET A 1 304 ? -17.837 -14.357 31.000 1.00 93.19 304 MET A N 1
ATOM 2418 C CA . MET A 1 304 ? -17.222 -13.505 32.017 1.00 93.19 304 MET A CA 1
ATOM 2419 C C . MET A 1 304 ? -18.240 -13.109 33.084 1.00 93.19 304 MET A C 1
ATOM 2421 O O . MET A 1 304 ? -19.394 -12.821 32.788 1.00 93.19 304 MET A O 1
ATOM 2425 N N . ASP A 1 305 ? -17.786 -13.000 34.330 1.00 92.06 305 ASP A N 1
ATOM 2426 C CA . ASP A 1 305 ? -18.571 -12.339 35.371 1.00 92.06 305 ASP A CA 1
ATOM 2427 C C . ASP A 1 305 ? -18.490 -10.806 35.216 1.00 92.06 305 ASP A C 1
ATOM 2429 O O . ASP A 1 305 ? -17.413 -10.254 34.950 1.00 92.06 305 ASP A O 1
ATOM 2433 N N . LYS A 1 306 ? -19.616 -10.102 35.404 1.00 91.69 306 LYS A N 1
ATOM 2434 C CA . LYS A 1 306 ? -19.717 -8.641 35.216 1.00 91.69 306 LYS A CA 1
ATOM 2435 C C . LYS A 1 306 ? -18.792 -7.840 36.136 1.00 91.69 306 LYS A C 1
ATOM 2437 O O . LYS A 1 306 ? -18.331 -6.769 35.735 1.00 91.69 306 LYS A O 1
ATOM 2442 N N . GLY A 1 307 ? -18.545 -8.337 37.349 1.00 93.19 307 GLY A N 1
ATOM 2443 C CA . GLY A 1 307 ? -17.658 -7.738 38.347 1.00 93.19 307 GLY A CA 1
ATOM 2444 C C . GLY A 1 307 ? -16.212 -8.229 38.249 1.00 93.19 307 GLY A C 1
ATOM 2445 O O . GLY A 1 307 ? -15.358 -7.790 39.021 1.00 93.19 307 GLY A O 1
ATOM 2446 N N . SER A 1 308 ? -15.912 -9.133 37.312 1.00 95.38 308 SER A N 1
ATOM 2447 C CA . SER A 1 308 ? -14.577 -9.703 37.179 1.00 95.38 308 SER A CA 1
ATOM 2448 C C . SER A 1 308 ? -13.538 -8.680 36.720 1.00 95.38 308 SER A C 1
ATOM 2450 O O . SER A 1 308 ? -13.786 -7.761 35.933 1.00 95.38 308 SER A O 1
ATOM 2452 N N . LYS A 1 309 ? -12.294 -8.922 37.137 1.00 96.50 309 LYS A N 1
ATOM 2453 C CA . LYS A 1 309 ? -11.124 -8.179 36.661 1.00 96.50 309 LYS A CA 1
ATOM 2454 C C . LYS A 1 309 ? -10.948 -8.281 35.138 1.00 96.50 309 LYS A C 1
ATOM 2456 O O . LYS A 1 309 ? -10.500 -7.321 34.507 1.00 96.50 309 LYS A O 1
ATOM 2461 N N . ALA A 1 310 ? -11.318 -9.423 34.552 1.00 96.19 310 ALA A N 1
ATOM 2462 C CA . ALA A 1 310 ? -11.318 -9.647 33.109 1.00 96.19 310 ALA A CA 1
ATOM 2463 C C . ALA A 1 310 ? -12.269 -8.679 32.391 1.00 96.19 310 ALA A C 1
ATOM 2465 O O . ALA A 1 310 ? -11.866 -8.027 31.425 1.00 96.19 310 ALA A O 1
ATOM 2466 N N . MET A 1 311 ? -13.488 -8.520 32.915 1.00 96.50 311 MET A N 1
ATOM 2467 C CA . MET A 1 311 ? -14.485 -7.615 32.354 1.00 96.50 311 MET A CA 1
ATOM 2468 C C . MET A 1 311 ? -14.046 -6.148 32.442 1.00 96.50 311 MET A C 1
ATOM 2470 O O . MET A 1 311 ? -14.181 -5.392 31.478 1.00 96.50 311 MET A O 1
ATOM 2474 N N . GLU A 1 312 ? -13.435 -5.730 33.554 1.00 96.94 312 GLU A N 1
ATOM 2475 C CA . GLU A 1 312 ? -12.888 -4.372 33.656 1.00 96.94 312 GLU A CA 1
ATOM 2476 C C . GLU A 1 312 ? -11.724 -4.136 32.674 1.00 96.94 312 GLU A C 1
ATOM 2478 O O . GLU A 1 312 ? -11.620 -3.072 32.053 1.00 96.94 312 GLU A O 1
ATOM 2483 N N . ALA A 1 313 ? -10.854 -5.132 32.486 1.00 97.19 313 ALA A N 1
ATOM 2484 C CA . ALA A 1 313 ? -9.784 -5.061 31.496 1.00 97.19 313 ALA A CA 1
ATOM 2485 C C . ALA A 1 313 ? -10.333 -4.973 30.060 1.00 97.19 313 ALA A C 1
ATOM 2487 O O . ALA A 1 313 ? -9.808 -4.193 29.261 1.00 97.19 313 ALA A O 1
ATOM 2488 N N . LEU A 1 314 ? -11.411 -5.701 29.742 1.00 97.44 314 LEU A N 1
ATOM 2489 C CA . LEU A 1 314 ? -12.097 -5.608 28.453 1.00 97.44 314 LEU A CA 1
ATOM 2490 C C . LEU A 1 314 ? -12.723 -4.228 28.236 1.00 97.44 314 LEU A C 1
ATOM 2492 O O . LEU A 1 314 ? -12.500 -3.626 27.185 1.00 97.44 314 LEU A O 1
ATOM 2496 N N . ARG A 1 315 ? -13.433 -3.681 29.234 1.00 97.00 315 ARG A N 1
ATOM 2497 C CA . ARG A 1 315 ? -14.013 -2.326 29.171 1.00 97.00 315 ARG A CA 1
ATOM 2498 C C . ARG A 1 315 ? -12.958 -1.279 28.819 1.00 97.00 315 ARG A C 1
ATOM 2500 O O . ARG A 1 315 ? -13.201 -0.446 27.953 1.00 97.00 315 ARG A O 1
ATOM 2507 N N . LYS A 1 316 ? -11.751 -1.367 29.393 1.00 97.00 316 LYS A N 1
ATOM 2508 C CA . LYS A 1 316 ? -10.627 -0.463 29.062 1.00 97.00 316 LYS A CA 1
ATOM 2509 C C . LYS A 1 316 ? -10.183 -0.551 27.597 1.00 97.00 316 LYS A C 1
ATOM 2511 O O . LYS A 1 316 ? -9.667 0.428 27.064 1.00 97.00 316 LYS A O 1
ATOM 2516 N N . VAL A 1 317 ? -10.352 -1.702 26.943 1.00 96.75 317 VAL A N 1
ATOM 2517 C CA . VAL A 1 317 ? -10.043 -1.880 25.514 1.00 96.75 317 VAL A CA 1
ATOM 2518 C C . VAL A 1 317 ? -11.192 -1.384 24.635 1.00 96.75 317 VAL A C 1
ATOM 2520 O O . VAL A 1 317 ? -10.941 -0.623 23.702 1.00 96.75 317 VAL A O 1
ATOM 2523 N N . VAL A 1 318 ? -12.426 -1.798 24.938 1.00 96.38 318 VAL A N 1
ATOM 2524 C CA . VAL A 1 318 ? -13.639 -1.491 24.156 1.00 96.38 318 VAL A CA 1
ATOM 2525 C C . VAL A 1 318 ? -13.983 -0.006 24.215 1.00 96.38 318 VAL A C 1
ATOM 2527 O O . VAL A 1 318 ? -14.307 0.587 23.188 1.00 96.38 318 VAL A O 1
ATOM 2530 N N . MET A 1 319 ? -13.852 0.604 25.395 1.00 96.44 319 MET A N 1
ATOM 2531 C CA . MET A 1 319 ? -14.189 2.005 25.660 1.00 96.44 319 MET A CA 1
ATOM 2532 C C . MET A 1 319 ? -12.987 2.953 25.516 1.00 96.44 319 MET A C 1
ATOM 2534 O O . MET A 1 319 ? -13.058 4.101 25.948 1.00 96.44 319 MET A O 1
ATOM 2538 N N . ASP A 1 320 ? -11.866 2.502 24.936 1.00 96.00 320 ASP A N 1
ATOM 2539 C CA . ASP A 1 320 ? -10.685 3.347 24.710 1.00 96.00 320 ASP A CA 1
ATOM 2540 C C . ASP A 1 320 ? -11.068 4.576 23.858 1.00 96.00 320 ASP A C 1
ATOM 2542 O O . ASP A 1 320 ? -11.406 4.408 22.681 1.00 96.00 320 ASP A O 1
ATOM 2546 N N . PRO A 1 321 ? -10.968 5.820 24.372 1.00 95.25 321 PRO A N 1
ATOM 2547 C CA . PRO A 1 321 ? -11.448 7.004 23.654 1.00 95.25 321 PRO A CA 1
ATOM 2548 C C . PRO A 1 321 ? -10.773 7.192 22.292 1.00 95.25 321 PRO A C 1
ATOM 2550 O O . PRO A 1 321 ? -11.398 7.607 21.319 1.00 95.25 321 PRO A O 1
ATOM 2553 N N . ARG A 1 322 ? -9.488 6.826 22.184 1.00 92.50 322 ARG A N 1
ATOM 2554 C CA . ARG A 1 322 ? -8.751 6.866 20.911 1.00 92.50 322 ARG A CA 1
ATOM 2555 C C . ARG A 1 322 ? -9.243 5.815 19.919 1.00 92.50 322 ARG A C 1
ATOM 2557 O O . ARG A 1 322 ? -9.155 6.029 18.712 1.00 92.50 322 ARG A O 1
ATOM 2564 N N . PHE A 1 323 ? -9.709 4.666 20.402 1.00 92.25 323 PHE A N 1
ATOM 2565 C CA . PHE A 1 323 ? -10.310 3.642 19.559 1.00 92.25 323 PHE A CA 1
ATOM 2566 C C . PHE A 1 323 ? -11.658 4.123 19.028 1.00 92.25 323 PHE A C 1
ATOM 2568 O O . PHE A 1 323 ? -11.820 4.147 17.810 1.00 92.25 323 PHE A O 1
ATOM 2575 N N . LEU A 1 324 ? -12.536 4.586 19.924 1.00 94.94 324 LEU A N 1
ATOM 2576 C CA . LEU A 1 324 ? -13.882 5.067 19.609 1.00 94.94 324 LEU A CA 1
ATOM 2577 C C . LEU A 1 324 ? -13.870 6.260 18.646 1.00 94.94 324 LEU A C 1
ATOM 2579 O O . LEU A 1 324 ? -14.572 6.248 17.639 1.00 94.94 324 LEU A O 1
ATOM 2583 N N . ASN A 1 325 ? -13.005 7.249 18.886 1.00 93.38 325 ASN A N 1
ATOM 2584 C CA . ASN A 1 325 ? -12.891 8.416 18.008 1.00 93.38 325 ASN A CA 1
ATOM 2585 C C . ASN A 1 325 ? -12.421 8.054 16.598 1.00 93.38 325 ASN A C 1
ATOM 2587 O O . ASN A 1 325 ? -12.714 8.779 15.656 1.00 93.38 325 ASN A O 1
ATOM 2591 N N . ALA A 1 326 ? -11.705 6.941 16.429 1.00 93.31 326 ALA A N 1
ATOM 2592 C CA . ALA A 1 326 ? -11.246 6.490 15.122 1.00 93.31 326 ALA A CA 1
ATOM 2593 C C . ALA A 1 326 ? -12.290 5.651 14.366 1.00 93.31 326 ALA A C 1
ATOM 2595 O O . ALA A 1 326 ? -12.059 5.355 13.199 1.00 93.31 326 ALA A O 1
ATOM 2596 N N . LEU A 1 327 ? -13.402 5.247 14.997 1.00 94.88 327 LEU A N 1
ATOM 2597 C CA . LEU A 1 327 ? -14.383 4.330 14.400 1.00 94.88 327 LEU A CA 1
ATOM 2598 C C . LEU A 1 327 ? -15.020 4.866 13.118 1.00 94.88 327 LEU A C 1
ATOM 2600 O O . LEU A 1 327 ? -15.267 4.092 12.198 1.00 94.88 327 LEU A O 1
ATOM 2604 N N . HIS A 1 328 ? -15.183 6.186 13.020 1.00 94.94 328 HIS A N 1
ATOM 2605 C CA . HIS A 1 328 ? -15.727 6.842 11.833 1.00 94.94 328 HIS A CA 1
ATOM 2606 C C . HIS A 1 328 ? -14.921 6.574 10.552 1.00 94.94 328 HIS A C 1
ATOM 2608 O O . HIS A 1 328 ? -15.464 6.737 9.474 1.00 94.94 328 HIS A O 1
ATOM 2614 N N . HIS A 1 329 ? -13.658 6.140 10.639 1.00 95.44 329 HIS A N 1
ATOM 2615 C CA . HIS A 1 329 ? -12.851 5.769 9.472 1.00 95.44 329 HIS A CA 1
ATOM 2616 C C . HIS A 1 329 ? -13.093 4.337 8.961 1.00 95.44 329 HIS A C 1
ATOM 2618 O O . HIS A 1 329 ? -12.572 3.979 7.909 1.00 95.44 329 HIS A O 1
ATOM 2624 N N . TYR A 1 330 ? -13.819 3.496 9.704 1.00 95.50 330 TYR A N 1
ATOM 2625 C CA . TYR A 1 330 ? -13.997 2.070 9.386 1.00 95.50 330 TYR A CA 1
ATOM 2626 C C . TYR A 1 330 ? -15.424 1.730 8.936 1.00 95.50 330 TYR A C 1
ATOM 2628 O O . TYR A 1 330 ? -15.723 0.570 8.666 1.00 95.50 330 TYR A O 1
ATOM 2636 N N . VAL A 1 331 ? -16.302 2.732 8.834 1.00 94.62 331 VAL A N 1
ATOM 2637 C CA . VAL A 1 331 ? -17.739 2.552 8.559 1.00 94.62 331 VAL A CA 1
ATOM 2638 C C . VAL A 1 331 ? -18.060 2.086 7.136 1.00 94.62 331 VAL A C 1
ATOM 2640 O O . VAL A 1 331 ? -19.162 1.619 6.864 1.00 94.62 331 VAL A O 1
ATOM 2643 N N . THR A 1 332 ? -17.112 2.217 6.210 1.00 92.56 332 THR A N 1
ATOM 2644 C CA . THR A 1 332 ? -17.234 1.728 4.829 1.00 92.56 332 THR A CA 1
ATOM 2645 C C . THR A 1 332 ? -16.680 0.314 4.654 1.00 92.56 332 THR A C 1
ATOM 2647 O O . THR A 1 332 ? -16.774 -0.228 3.556 1.00 92.56 332 THR A O 1
ATOM 2650 N N . PHE A 1 333 ? -16.123 -0.286 5.717 1.00 92.12 333 PHE A N 1
ATOM 2651 C CA . PHE A 1 333 ? -15.538 -1.629 5.728 1.00 92.12 333 PHE A CA 1
ATOM 2652 C C . PHE A 1 333 ? -14.610 -1.878 4.529 1.00 92.12 333 PHE A C 1
ATOM 2654 O O . PHE A 1 333 ? -14.938 -2.575 3.567 1.00 92.12 333 PHE A O 1
ATOM 2661 N N . ARG A 1 334 ? -13.426 -1.261 4.581 1.00 89.81 334 ARG A N 1
ATOM 2662 C CA . ARG A 1 334 ? -12.377 -1.430 3.573 1.00 89.81 334 ARG A CA 1
ATOM 2663 C C . ARG A 1 334 ? -11.184 -2.159 4.161 1.00 89.81 334 ARG A C 1
ATOM 2665 O O . ARG A 1 334 ? -10.699 -1.800 5.234 1.00 89.81 334 ARG A O 1
ATOM 2672 N N . TYR A 1 335 ? -10.695 -3.147 3.431 1.00 83.75 335 TYR A N 1
ATOM 2673 C CA . TYR A 1 335 ? -9.393 -3.760 3.648 1.00 83.75 335 TYR A CA 1
ATOM 2674 C C . TYR A 1 335 ? -8.727 -3.973 2.296 1.00 83.75 335 TYR A C 1
ATOM 2676 O O . TYR A 1 335 ? -9.402 -4.200 1.287 1.00 83.75 335 TYR A O 1
ATOM 2684 N N . ILE A 1 336 ? -7.404 -3.890 2.288 1.00 71.38 336 ILE A N 1
ATOM 2685 C CA . ILE A 1 336 ? -6.611 -4.234 1.117 1.00 71.38 336 ILE A CA 1
ATOM 2686 C C . ILE A 1 336 ? -6.372 -5.743 1.197 1.00 71.38 336 ILE A C 1
ATOM 2688 O O . ILE A 1 336 ? -5.698 -6.216 2.116 1.00 71.38 336 ILE A O 1
ATOM 2692 N N . ASP A 1 337 ? -6.971 -6.518 0.287 1.00 61.44 337 ASP A N 1
ATOM 2693 C CA . ASP A 1 337 ? -6.756 -7.966 0.253 1.00 61.44 337 ASP A CA 1
ATOM 2694 C C . ASP A 1 337 ? -5.280 -8.267 -0.049 1.00 61.44 337 ASP A C 1
ATOM 2696 O O . ASP A 1 337 ? -4.755 -7.981 -1.125 1.00 61.44 337 ASP A O 1
ATOM 2700 N N . ARG A 1 338 ? -4.600 -8.851 0.941 1.00 55.94 338 ARG A N 1
ATOM 2701 C CA . ARG A 1 338 ? -3.184 -9.221 0.877 1.00 55.94 338 ARG A CA 1
ATOM 2702 C C . ARG A 1 338 ? -2.948 -10.586 0.231 1.00 55.94 338 ARG A C 1
ATOM 2704 O O . ARG A 1 338 ? -1.819 -11.067 0.271 1.00 55.94 338 ARG A O 1
ATOM 2711 N N . SER A 1 339 ? -3.951 -11.206 -0.396 1.00 48.09 339 SER A N 1
ATOM 2712 C CA . SER A 1 339 ? -3.698 -12.259 -1.395 1.00 48.09 339 SER A CA 1
ATOM 2713 C C . SER A 1 339 ? -2.729 -11.777 -2.496 1.00 48.09 339 SER A C 1
ATOM 2715 O O . SER A 1 339 ? -2.013 -12.582 -3.088 1.00 48.09 339 SER A O 1
ATOM 2717 N N . TRP A 1 340 ? -2.609 -10.453 -2.653 1.00 43.41 340 TRP A N 1
ATOM 2718 C CA . TRP A 1 340 ? -1.596 -9.727 -3.420 1.00 43.41 340 TRP A CA 1
ATOM 2719 C C . TRP A 1 340 ? -0.450 -9.178 -2.565 1.00 43.41 340 TRP A C 1
ATOM 2721 O O . TRP A 1 340 ? 0.016 -8.059 -2.796 1.00 43.41 340 TRP A O 1
ATOM 2731 N N . ASP A 1 341 ? 0.027 -9.918 -1.559 1.00 36.06 341 ASP A N 1
ATOM 2732 C CA . ASP A 1 341 ? 1.311 -9.588 -0.948 1.00 36.06 341 ASP A CA 1
ATOM 2733 C C . ASP A 1 341 ? 2.311 -9.443 -2.106 1.00 36.06 341 ASP A C 1
ATOM 2735 O O . ASP A 1 341 ? 2.547 -10.362 -2.893 1.00 36.06 341 ASP A O 1
ATOM 2739 N N . PHE A 1 342 ? 2.880 -8.248 -2.262 1.00 43.31 342 PHE A N 1
ATOM 2740 C CA . PHE A 1 342 ? 3.942 -7.959 -3.225 1.00 43.31 342 PHE A CA 1
ATOM 2741 C C . PHE A 1 342 ? 5.243 -8.714 -2.839 1.00 43.31 342 PHE A C 1
ATOM 2743 O O . PHE A 1 342 ? 6.360 -8.240 -3.077 1.00 43.31 342 PHE A O 1
ATOM 2750 N N . THR A 1 343 ? 5.123 -9.875 -2.189 1.00 34.84 343 THR A N 1
ATOM 2751 C CA . THR A 1 343 ? 6.132 -10.908 -1.959 1.00 34.84 343 THR A CA 1
ATOM 2752 C C . THR A 1 343 ? 6.630 -11.522 -3.259 1.00 34.84 343 THR A C 1
ATOM 2754 O O . THR A 1 343 ? 7.750 -12.013 -3.269 1.00 34.84 343 THR A O 1
ATOM 2757 N N . LEU A 1 344 ? 5.918 -11.374 -4.383 1.00 29.53 344 LEU A N 1
ATOM 2758 C CA . LEU A 1 344 ? 6.490 -11.658 -5.709 1.00 29.53 344 LEU A CA 1
ATOM 2759 C C . LEU A 1 344 ? 7.616 -10.680 -6.117 1.00 29.53 344 LEU A C 1
ATOM 2761 O O . LEU A 1 344 ? 8.261 -10.877 -7.139 1.00 29.53 344 LEU A O 1
ATOM 2765 N N . ILE A 1 345 ? 7.899 -9.656 -5.300 1.00 34.47 345 ILE A N 1
ATOM 2766 C CA . ILE A 1 345 ? 9.097 -8.801 -5.385 1.00 34.47 345 ILE A CA 1
ATOM 2767 C C . ILE A 1 345 ? 9.943 -8.953 -4.099 1.00 34.47 345 ILE A C 1
ATOM 2769 O O . ILE A 1 345 ? 10.443 -7.970 -3.541 1.00 34.47 345 ILE A O 1
ATOM 2773 N N . LYS A 1 346 ? 10.020 -10.163 -3.527 1.00 31.62 346 LYS A N 1
ATOM 2774 C CA . LYS A 1 346 ? 10.879 -10.485 -2.368 1.00 31.62 346 LYS A CA 1
ATOM 2775 C C . LYS A 1 346 ? 11.916 -11.586 -2.616 1.00 31.62 346 LYS A C 1
ATOM 2777 O O . LYS A 1 346 ? 12.576 -11.970 -1.653 1.00 31.62 346 LYS A O 1
ATOM 2782 N N . GLU A 1 347 ? 12.147 -12.012 -3.855 1.00 27.78 347 GLU A N 1
ATOM 2783 C CA . GLU A 1 347 ? 13.265 -12.919 -4.182 1.00 27.78 347 GLU A CA 1
ATOM 2784 C C . GLU A 1 347 ? 14.272 -12.308 -5.161 1.00 27.78 347 GLU A C 1
ATOM 2786 O O . GLU A 1 347 ? 13.840 -11.786 -6.212 1.00 27.78 347 GLU A O 1
#

Radius of gyration: 30.64 Å; Cα contacts (8 Å, |Δi|>4): 489; chains: 1; bounding box: 72×48×96 Å

Solvent-accessible surface area (backbone atoms only — not comparable to full-atom values): 19403 Å² total; per-residue (Å²): 133,88,76,83,85,53,65,70,44,79,75,47,73,50,67,54,39,58,31,47,37,37,34,34,37,26,78,81,72,53,68,52,77,49,58,79,43,59,71,74,48,73,56,94,90,38,76,40,40,48,52,43,51,49,54,47,42,48,36,58,77,70,68,49,56,67,68,61,53,52,50,53,32,55,78,72,72,46,56,55,62,48,71,70,55,38,54,49,44,39,68,71,49,44,52,55,49,51,54,49,53,51,51,56,51,36,55,52,55,47,59,74,40,50,88,39,76,42,42,36,35,44,55,61,47,59,76,41,77,71,84,71,21,53,39,25,42,19,41,35,24,35,65,89,80,68,45,76,60,50,75,32,80,31,51,21,72,81,46,79,66,36,36,88,47,27,45,50,52,21,49,50,56,52,54,65,65,34,60,94,58,46,44,47,48,32,41,33,29,71,96,40,74,67,47,54,53,45,54,52,51,48,22,73,74,36,47,92,67,30,55,78,41,40,69,36,29,34,43,59,64,53,42,54,52,50,41,55,51,38,56,55,48,18,70,39,91,76,12,55,66,40,57,79,42,34,60,58,54,42,51,47,54,52,51,32,23,54,72,19,74,61,34,47,65,59,23,52,58,53,54,55,48,54,71,36,46,50,50,73,38,54,67,55,99,90,50,62,64,92,67,76,82,76,52,82,82,59,72,75,56,80,64,48,52,87,88,36,66,35,43,54,50,45,47,58,61,74,66,25,65,74,58,57,72,49,46,66,28,30,14,76,53,45,64,79,76,60,93,64,54,70,60,90,74,69,122

Sequence (347 aa):
MHLCTGQSRVENWKADGGVLIITWRCCHGHGGVWSSSKVLCVKKEQNVYTTTIMIAAAIIITGGNYEKFALFCKFLGLSFISRSTFMRIQKKYVIPEFKRFWKDMKASIWKIFFGESIILCGDGRNDSPGFSAKYCVYVLMEQFVNVIVDIEVVDKRETGGVSTNMEVFGLKKLLERVVGEIVVSEIVTDASTAVAALVRRMKDKYPNEFGNLFHALDIWHKSVKLTKKLSKAAKIKGCEVLSEWTEPIRNHFWYVAQESKGNTEKLKDSWFGVLHHVVGEHEWADGECTHGPLVSTEENKTLMDKGSKAMEALRKVVMDPRFLNALHHYVTFRYIDRSWDFTLIKE

Foldseek 3Di:
DDDDPFDKDFPDWDQAAQKIKTWIAGPVGDIDIDIPFDFPDADPNDTDGPVNLVVLLVCVVLVHDPVVVVVVCVVVVGHHYDPVSSVVSCVPPRVVVVVVVQVVVLVVLLVVQFVNAFEKEKDKDFPDDDLPTQWIKIWIATAPVRHTNDIDIDGCVVVVSGPVCRRLVRVLVVLVVCQVSHQYQEYEYADDPSNVVSLVVSCVVRVPRRVNYAYAYALVNVLVVLLVLLVVLCPPPQQVLSVLCSVVLSVQLLVLLCVLQLPLVSSLVSLCCSLCVLQVRQDDDPDGPPDDPDDPSSVPRDRDDCPTPNSVSVCCSSVVVVSSVNSSNSNNPDHRPCVVVVCSSVD